Protein AF-A0A7C4SK66-F1 (afdb_monomer)

Solvent-accessible surface area (backbone atoms only — not comparable to full-atom values): 10582 Å² total; per-residue (Å²): 108,71,67,56,54,49,52,52,50,52,51,50,53,52,52,50,53,53,51,51,53,54,49,53,54,51,50,52,50,54,48,54,55,49,52,54,51,31,36,52,38,23,24,55,40,34,25,60,49,64,75,36,54,46,46,45,66,44,69,45,93,54,99,45,81,90,69,37,49,79,44,51,40,35,20,56,68,98,53,69,74,41,50,55,88,76,49,53,72,39,56,38,45,54,51,51,50,20,43,53,53,10,43,36,73,74,55,73,50,74,57,50,78,42,73,47,76,61,75,55,51,53,78,82,42,43,57,39,51,36,55,52,49,56,61,50,45,78,77,20,48,76,46,78,46,72,90,50,68,71,59,57,73,59,50,74,62,46,74,49,77,44,74,45,99,87,71,48,80,45,80,46,80,46,46,50,72,58,54,55,51,59,57,62,75,74,111

Foldseek 3Di:
DVVVVVVVVVVVVVVVVVVVVVVLVVVLVVVVVLQVQLQVQLQVLLCLLLVHWGKGKDWDDDPDPVPTDIWIWTGRPPGDIDTLVPDDQQSNLSSVVSSVLSSCVSPPDQEDEAAQSCVSHDPVSLQSVLVSCLVSCVRHHYHYHHPDPSNVVSDQKDWDWDADPVRDIDIDIDGPVVVVVVVVVVD

Secondary structure (DSSP, 8-state):
-HHHHHHHHHHHHHHHHHHHHHHHHHHHHHHHHHHHHHHHHHHHHHHHHHTS-EEEEEEPP-SSTTT--EEEEEE-TTS--EEGGGS-HHHHHHHHHHHHHHHHHHS--SEEEEESTTTT--HHHHHHHHHHHHHHTTTSEEEEE---HHHHTT-SEEEEEEE-TTS-EEEEEEEHHHHHHHHHTT-

Mean predicted aligned error: 6.94 Å

Structure (mmCIF, N/CA/C/O backbone):
data_AF-A0A7C4SK66-F1
#
_entry.id   AF-A0A7C4SK66-F1
#
loop_
_atom_site.group_PDB
_atom_site.id
_atom_site.type_symbol
_atom_site.label_atom_id
_atom_site.label_alt_id
_atom_site.label_comp_id
_atom_site.label_asym_id
_atom_site.label_entity_id
_atom_site.label_seq_id
_atom_site.pdbx_PDB_ins_code
_atom_site.Cartn_x
_atom_site.Cartn_y
_atom_site.Cartn_z
_atom_site.occupancy
_atom_site.B_iso_or_equiv
_atom_site.auth_seq_id
_atom_site.auth_comp_id
_atom_site.auth_asym_id
_atom_site.auth_atom_id
_atom_site.pdbx_PDB_model_num
ATOM 1 N N . PHE A 1 1 ? 41.723 -15.103 -37.884 1.00 67.31 1 PHE A N 1
ATOM 2 C CA . PHE A 1 1 ? 41.667 -15.418 -36.443 1.00 67.31 1 PHE A CA 1
ATOM 3 C C . PHE A 1 1 ? 41.320 -14.183 -35.611 1.00 67.31 1 PHE A C 1
ATOM 5 O O . PHE A 1 1 ? 40.263 -14.174 -35.006 1.00 67.31 1 PHE A O 1
ATOM 12 N N . LEU A 1 2 ? 42.114 -13.104 -35.632 1.00 78.94 2 LEU A N 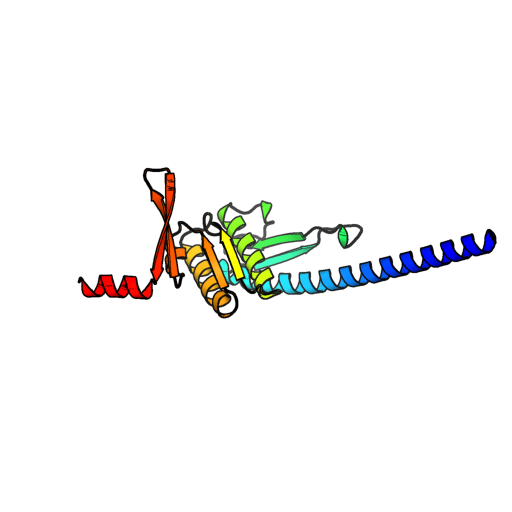1
ATOM 13 C CA . LEU A 1 2 ? 41.749 -11.849 -34.942 1.00 78.94 2 LEU A CA 1
ATOM 14 C C . LEU A 1 2 ? 40.487 -11.184 -35.524 1.00 78.94 2 LEU A C 1
ATOM 16 O O . LEU A 1 2 ? 39.608 -10.781 -34.777 1.00 78.94 2 LEU A O 1
ATOM 20 N N . THR A 1 3 ? 40.338 -11.158 -36.852 1.00 87.00 3 THR A N 1
ATOM 21 C CA . THR A 1 3 ? 39.141 -10.610 -37.521 1.00 87.00 3 THR A CA 1
ATOM 22 C C . THR A 1 3 ? 37.857 -11.364 -37.173 1.00 87.00 3 THR A C 1
ATOM 24 O O . THR A 1 3 ? 36.813 -10.745 -37.023 1.00 87.00 3 THR A O 1
ATOM 27 N N . SER A 1 4 ? 37.926 -12.692 -37.012 1.00 86.06 4 SER A N 1
ATOM 28 C CA . SER A 1 4 ? 36.760 -13.494 -36.622 1.00 86.06 4 SER A CA 1
ATOM 29 C C . SER A 1 4 ? 36.376 -13.251 -35.163 1.00 86.06 4 SER A C 1
ATOM 31 O O . SER A 1 4 ? 35.201 -13.104 -34.879 1.00 86.06 4 SER A O 1
ATOM 33 N N . GLN A 1 5 ? 37.352 -13.104 -34.257 1.00 86.19 5 GLN A N 1
ATOM 34 C CA . GLN A 1 5 ? 37.062 -12.757 -32.859 1.00 86.19 5 GLN A CA 1
ATOM 35 C C . GLN A 1 5 ? 36.455 -11.356 -32.703 1.00 86.19 5 GLN A C 1
ATOM 37 O O . GLN A 1 5 ? 35.592 -11.159 -31.855 1.00 86.19 5 GLN A O 1
ATOM 42 N N . ILE A 1 6 ? 36.880 -10.391 -33.525 1.00 92.38 6 ILE A N 1
ATOM 43 C CA . ILE A 1 6 ? 36.274 -9.052 -33.551 1.00 92.38 6 ILE A CA 1
ATOM 44 C C . ILE A 1 6 ? 34.829 -9.132 -34.056 1.00 92.38 6 ILE A C 1
ATOM 46 O O . ILE A 1 6 ? 33.942 -8.583 -33.412 1.00 92.38 6 ILE A O 1
ATOM 50 N N . ALA A 1 7 ? 34.577 -9.868 -35.143 1.00 92.62 7 ALA A N 1
ATOM 51 C CA . ALA A 1 7 ? 33.226 -10.052 -35.673 1.00 92.62 7 ALA A CA 1
ATOM 52 C C . ALA A 1 7 ? 32.290 -10.749 -34.665 1.00 92.62 7 ALA A C 1
ATOM 54 O O . ALA A 1 7 ? 31.143 -10.336 -34.504 1.00 92.62 7 ALA A O 1
ATOM 55 N N . ASP A 1 8 ? 32.786 -11.759 -33.944 1.00 93.25 8 ASP A N 1
ATOM 56 C CA . ASP A 1 8 ? 32.026 -12.442 -32.891 1.00 93.25 8 ASP A CA 1
ATOM 57 C C . ASP A 1 8 ? 31.688 -11.487 -31.732 1.00 93.25 8 ASP A C 1
ATOM 59 O O . ASP A 1 8 ? 30.566 -11.495 -31.221 1.00 93.25 8 ASP A O 1
ATOM 63 N N . LEU A 1 9 ? 32.632 -10.625 -31.337 1.00 93.81 9 LEU A N 1
ATOM 64 C CA . LEU A 1 9 ? 32.415 -9.619 -30.296 1.00 93.81 9 LEU A CA 1
ATOM 65 C C . LEU A 1 9 ? 31.398 -8.552 -30.729 1.00 93.81 9 LEU A C 1
ATOM 67 O O . LEU A 1 9 ? 30.522 -8.192 -29.944 1.00 93.81 9 LEU A O 1
ATOM 71 N N . GLU A 1 10 ? 31.477 -8.068 -31.970 1.00 94.88 10 GLU A N 1
ATOM 72 C CA . GLU A 1 10 ? 30.524 -7.104 -32.539 1.00 94.88 10 GLU A CA 1
ATOM 73 C C . GLU A 1 10 ? 29.108 -7.692 -32.638 1.00 94.88 10 GLU A C 1
ATOM 75 O O . GLU A 1 10 ? 28.124 -7.028 -32.290 1.00 94.88 10 GLU A O 1
ATOM 80 N N . ALA A 1 11 ? 28.993 -8.958 -33.048 1.00 94.50 11 ALA A N 1
ATOM 81 C CA . ALA A 1 11 ? 27.724 -9.677 -33.076 1.00 94.50 11 ALA A CA 1
ATOM 82 C C . ALA A 1 11 ? 27.141 -9.851 -31.663 1.00 94.50 11 ALA A C 1
ATOM 84 O O . ALA A 1 11 ? 25.954 -9.588 -31.447 1.00 94.50 11 ALA A O 1
ATOM 85 N N . ALA A 1 12 ? 27.971 -10.227 -30.684 1.00 95.00 12 ALA A N 1
ATOM 86 C CA . ALA A 1 12 ? 27.554 -10.358 -29.291 1.00 95.00 12 ALA A CA 1
ATOM 87 C C . ALA A 1 12 ? 27.105 -9.013 -28.694 1.00 95.00 12 ALA A C 1
ATOM 89 O O . ALA A 1 12 ? 26.048 -8.944 -28.066 1.00 95.00 12 ALA A O 1
ATOM 90 N N . ALA A 1 13 ? 27.852 -7.933 -28.939 1.00 96.06 13 ALA A N 1
ATOM 91 C CA . ALA A 1 13 ? 27.495 -6.587 -28.493 1.00 96.06 13 ALA A CA 1
ATOM 92 C C . ALA A 1 13 ? 26.153 -6.131 -29.086 1.00 96.06 13 ALA A C 1
ATOM 94 O O . ALA A 1 13 ? 25.294 -5.616 -28.369 1.00 96.06 13 ALA A O 1
ATOM 95 N N . THR A 1 14 ? 25.935 -6.393 -30.377 1.00 96.69 14 THR A N 1
ATOM 96 C CA . THR A 1 14 ? 24.670 -6.078 -31.055 1.00 96.69 14 THR A CA 1
ATOM 97 C C . THR A 1 14 ? 23.499 -6.853 -30.445 1.00 96.69 14 THR A C 1
ATOM 99 O O . THR A 1 14 ? 22.450 -6.275 -30.162 1.00 96.69 14 THR A O 1
ATOM 102 N N . SER A 1 15 ? 23.678 -8.152 -30.193 1.00 96.44 15 SER A N 1
ATOM 103 C CA . SER A 1 15 ? 22.649 -9.005 -29.586 1.00 96.44 15 SER A CA 1
ATOM 104 C C . SER A 1 15 ? 22.304 -8.577 -28.153 1.00 96.44 15 SER A C 1
ATOM 106 O O . SER A 1 15 ? 21.125 -8.513 -27.789 1.00 96.44 15 SER A O 1
ATOM 108 N N . LEU A 1 16 ? 23.309 -8.207 -27.353 1.00 97.00 16 LEU A N 1
ATOM 109 C CA . LEU A 1 16 ? 23.095 -7.656 -26.015 1.00 97.00 16 LEU A CA 1
ATOM 110 C C . LEU A 1 16 ? 22.307 -6.344 -26.072 1.00 97.00 16 LEU A C 1
ATOM 112 O O . LEU A 1 16 ? 21.338 -6.189 -25.332 1.00 97.00 16 LEU A O 1
ATOM 116 N N . GLN A 1 17 ? 22.648 -5.439 -26.993 1.00 96.75 17 GLN A N 1
ATOM 117 C CA . GLN A 1 17 ? 21.948 -4.160 -27.138 1.00 96.75 17 GLN A CA 1
ATOM 118 C C . GLN A 1 17 ? 20.472 -4.339 -27.529 1.00 96.75 17 GLN A C 1
ATOM 120 O O . GLN A 1 17 ? 19.592 -3.647 -27.008 1.00 96.75 17 GLN A O 1
ATOM 125 N N . GLN A 1 18 ? 20.184 -5.292 -28.419 1.00 96.69 18 GLN A N 1
ATOM 126 C CA . GLN A 1 18 ? 18.813 -5.659 -28.786 1.00 96.69 18 GLN A CA 1
ATOM 127 C C . GLN A 1 18 ? 18.044 -6.230 -27.591 1.00 96.69 18 GLN A C 1
ATOM 129 O O . GLN A 1 18 ? 16.889 -5.869 -27.374 1.00 96.69 18 GLN A O 1
ATOM 134 N N . THR A 1 19 ? 18.694 -7.079 -26.793 1.00 96.94 19 THR A N 1
ATOM 135 C CA . THR A 1 19 ? 18.093 -7.672 -25.591 1.00 96.94 19 THR A CA 1
ATOM 136 C C . THR A 1 19 ? 17.757 -6.605 -24.552 1.00 96.94 19 THR A C 1
ATOM 138 O O . THR A 1 19 ? 16.645 -6.599 -24.032 1.00 96.94 19 THR A O 1
ATOM 141 N N . ILE A 1 20 ? 18.675 -5.666 -24.299 1.00 95.94 20 ILE A N 1
ATOM 142 C CA . ILE A 1 20 ? 18.445 -4.526 -23.398 1.00 95.94 20 ILE A CA 1
ATOM 143 C C . ILE A 1 20 ? 17.236 -3.717 -23.874 1.00 95.94 20 ILE A C 1
ATOM 145 O O . ILE A 1 20 ? 16.304 -3.492 -23.111 1.00 95.94 20 ILE A O 1
ATOM 149 N N . THR A 1 21 ? 17.192 -3.383 -25.166 1.00 95.56 21 THR A N 1
ATOM 150 C CA . THR A 1 21 ? 16.093 -2.593 -25.740 1.00 95.56 21 THR A CA 1
ATOM 151 C C . THR A 1 21 ? 14.742 -3.305 -25.605 1.00 95.56 21 THR A C 1
ATOM 153 O O . THR A 1 21 ? 13.731 -2.674 -25.299 1.00 95.56 21 THR A O 1
ATOM 156 N N . ALA A 1 22 ? 14.708 -4.623 -25.815 1.00 96.19 22 ALA A N 1
ATOM 157 C CA . ALA A 1 22 ? 13.495 -5.416 -25.645 1.00 96.19 22 ALA A CA 1
ATOM 158 C C . ALA A 1 22 ? 13.030 -5.451 -24.179 1.00 96.19 22 ALA A C 1
ATOM 160 O O . ALA A 1 22 ? 11.836 -5.306 -23.910 1.00 96.19 22 ALA A O 1
ATOM 161 N N . LEU A 1 23 ? 13.962 -5.603 -23.232 1.00 95.88 23 LEU A N 1
ATOM 162 C CA . LEU A 1 23 ? 13.657 -5.568 -21.802 1.00 95.88 23 LEU A CA 1
ATOM 163 C C . LEU A 1 23 ? 13.122 -4.197 -21.379 1.00 95.88 23 LEU A C 1
ATOM 165 O O . LEU A 1 23 ? 12.103 -4.141 -20.695 1.00 95.88 23 LEU A O 1
ATOM 169 N N . ASP A 1 24 ? 13.729 -3.104 -21.841 1.00 94.62 24 ASP A N 1
ATOM 170 C CA . ASP A 1 24 ? 13.280 -1.745 -21.520 1.00 94.62 24 ASP A CA 1
ATOM 171 C C . ASP A 1 24 ? 11.840 -1.494 -21.976 1.00 94.62 24 ASP A C 1
ATOM 173 O O . ASP A 1 24 ? 11.024 -0.966 -21.216 1.00 94.62 24 ASP A O 1
ATOM 177 N N . GLN A 1 25 ? 11.486 -1.942 -23.183 1.00 95.06 25 GLN A N 1
ATOM 178 C CA . GLN A 1 25 ? 10.115 -1.853 -23.693 1.00 95.06 25 GLN A CA 1
ATOM 179 C C . GLN A 1 25 ? 9.131 -2.660 -22.837 1.00 95.06 25 GLN A C 1
ATOM 181 O O . GLN A 1 25 ? 8.040 -2.177 -22.518 1.00 95.06 25 GLN A O 1
ATOM 186 N N . GLN A 1 26 ? 9.515 -3.871 -22.423 1.00 96.31 26 GLN A N 1
ATOM 187 C CA . GLN A 1 26 ? 8.685 -4.702 -21.551 1.00 96.31 26 GLN A CA 1
ATOM 188 C C . GLN A 1 26 ? 8.498 -4.078 -20.165 1.00 96.31 26 GLN A C 1
ATOM 190 O O . GLN A 1 26 ? 7.376 -4.068 -19.650 1.00 96.31 26 GLN A O 1
ATOM 195 N N . MET A 1 27 ? 9.557 -3.523 -19.568 1.00 96.25 27 MET A N 1
ATOM 196 C CA . MET A 1 27 ? 9.458 -2.843 -18.277 1.00 96.25 27 MET A CA 1
ATOM 197 C C . MET A 1 27 ? 8.562 -1.608 -18.369 1.00 96.25 27 MET A C 1
ATOM 199 O O . MET A 1 27 ? 7.687 -1.434 -17.519 1.00 96.25 27 MET A O 1
ATOM 203 N N . GLN A 1 28 ? 8.716 -0.796 -19.421 1.00 95.50 28 GLN A N 1
ATOM 204 C CA . GLN A 1 28 ? 7.886 0.387 -19.640 1.00 95.50 28 GLN A CA 1
ATOM 205 C C . GLN A 1 28 ? 6.404 0.015 -19.744 1.00 95.50 28 GLN A C 1
ATOM 207 O O . GLN A 1 28 ? 5.549 0.642 -19.109 1.00 95.50 28 GLN A O 1
ATOM 212 N N . GLN A 1 29 ? 6.085 -1.020 -20.524 1.00 95.94 29 GLN A N 1
ATOM 213 C CA . GLN A 1 29 ? 4.714 -1.491 -20.676 1.00 95.94 29 GLN A CA 1
ATOM 214 C C . GLN A 1 29 ? 4.145 -1.979 -19.335 1.00 95.94 29 GLN A C 1
ATOM 216 O O . GLN A 1 29 ? 3.083 -1.513 -18.911 1.00 95.94 29 GLN A O 1
ATOM 221 N N . ALA A 1 30 ? 4.873 -2.852 -18.634 1.00 95.38 30 ALA A N 1
ATOM 222 C CA . ALA A 1 30 ? 4.446 -3.404 -17.350 1.00 95.38 30 ALA A CA 1
ATOM 223 C C . ALA A 1 30 ? 4.257 -2.315 -16.278 1.00 95.38 30 ALA A C 1
ATOM 225 O O . ALA A 1 30 ? 3.299 -2.363 -15.493 1.00 95.38 30 ALA A O 1
ATOM 226 N N . PHE A 1 31 ? 5.138 -1.310 -16.259 1.00 95.50 31 PHE A N 1
ATOM 227 C CA . PHE A 1 31 ? 5.020 -0.145 -15.388 1.00 95.50 31 PHE A CA 1
ATOM 228 C C . PHE A 1 31 ? 3.740 0.635 -15.689 1.00 95.50 31 PHE A C 1
ATOM 230 O O . PHE A 1 31 ? 2.938 0.852 -14.783 1.00 95.50 31 PHE A O 1
ATOM 237 N N . MET A 1 32 ? 3.496 1.005 -16.950 1.00 95.62 32 MET A N 1
ATOM 238 C CA . MET A 1 32 ? 2.329 1.811 -17.326 1.00 95.62 32 MET A CA 1
ATOM 239 C C . MET A 1 32 ? 1.002 1.088 -17.082 1.00 95.62 32 MET A C 1
ATOM 241 O O . MET A 1 32 ? 0.024 1.712 -16.655 1.00 95.62 32 MET A O 1
ATOM 245 N N . GLU A 1 33 ? 0.950 -0.220 -17.325 1.00 96.06 33 GLU A N 1
ATOM 246 C CA . GLU A 1 33 ? -0.215 -1.053 -17.016 1.00 96.06 33 GLU A CA 1
ATOM 247 C C . GLU A 1 33 ? -0.502 -1.071 -15.510 1.00 96.06 33 GLU A C 1
ATOM 249 O O . GLU A 1 33 ? -1.626 -0.776 -15.084 1.00 96.06 33 GLU A O 1
ATOM 254 N N . THR A 1 34 ? 0.531 -1.322 -14.700 1.00 95.69 34 THR A N 1
ATOM 255 C CA . THR A 1 34 ? 0.420 -1.347 -13.235 1.00 95.69 34 THR A CA 1
ATOM 256 C C . THR A 1 34 ? 0.052 0.033 -12.689 1.00 95.69 34 THR A C 1
ATOM 258 O O . THR A 1 34 ? -0.880 0.148 -11.897 1.00 95.69 34 THR A O 1
ATOM 261 N N . PHE A 1 35 ? 0.707 1.098 -13.155 1.00 96.31 35 PHE A N 1
ATOM 262 C CA . PHE A 1 35 ? 0.452 2.478 -12.743 1.00 96.31 35 PHE A CA 1
ATOM 263 C C . PHE A 1 35 ? -1.007 2.882 -12.982 1.00 96.31 35 PHE A C 1
ATOM 265 O O . PHE A 1 35 ? -1.660 3.441 -12.100 1.00 96.31 35 PHE A O 1
ATOM 272 N N . ARG A 1 36 ? -1.567 2.545 -14.151 1.00 96.69 36 ARG A N 1
ATOM 273 C CA . ARG A 1 36 ? -2.978 2.822 -14.468 1.00 96.69 36 ARG A CA 1
ATOM 274 C C . ARG A 1 36 ? -3.935 2.012 -13.596 1.00 96.69 36 ARG A C 1
ATOM 276 O O . ARG A 1 36 ? -4.968 2.544 -13.190 1.00 96.69 36 ARG A O 1
ATOM 283 N N . ALA A 1 37 ? -3.624 0.743 -13.328 1.00 97.81 37 ALA A N 1
ATOM 284 C CA . ALA A 1 37 ? -4.434 -0.100 -12.452 1.00 97.81 37 ALA A CA 1
ATOM 285 C C . ALA A 1 37 ? -4.442 0.432 -11.011 1.00 97.81 37 ALA A C 1
ATOM 287 O O . ALA A 1 37 ? -5.515 0.638 -10.441 1.00 97.81 37 ALA A O 1
ATOM 288 N N . VAL A 1 38 ? -3.262 0.748 -10.469 1.00 98.00 38 VAL A N 1
ATOM 289 C CA . VAL A 1 38 ? -3.100 1.331 -9.131 1.00 98.00 38 VAL A CA 1
ATOM 290 C C . VAL A 1 38 ? -3.768 2.697 -9.055 1.00 98.00 38 VAL A C 1
ATOM 292 O O . VAL A 1 38 ? -4.472 2.959 -8.092 1.00 98.00 38 VAL A O 1
ATOM 295 N N . GLY A 1 39 ? -3.648 3.543 -10.081 1.00 97.75 39 GLY A N 1
ATOM 296 C CA . GLY A 1 39 ? -4.303 4.853 -10.113 1.00 97.75 39 GLY A CA 1
ATOM 297 C C . GLY A 1 39 ? -5.831 4.779 -10.000 1.00 97.75 39 GLY A C 1
ATOM 298 O O . GLY A 1 39 ? -6.429 5.591 -9.291 1.00 97.75 39 GLY A O 1
ATOM 299 N N . ARG A 1 40 ? -6.472 3.789 -10.643 1.00 97.69 40 ARG A N 1
ATOM 300 C CA . ARG A 1 40 ? -7.921 3.547 -10.500 1.00 97.69 40 ARG A CA 1
ATOM 301 C C . ARG A 1 40 ? -8.271 3.064 -9.092 1.00 97.69 40 ARG A C 1
ATOM 303 O O . ARG A 1 40 ? -9.097 3.689 -8.430 1.00 97.69 40 ARG A O 1
ATOM 310 N N . ALA A 1 41 ? -7.585 2.023 -8.618 1.00 97.12 41 ALA A N 1
ATOM 311 C CA . ALA A 1 41 ? -7.812 1.460 -7.288 1.00 97.12 41 ALA A CA 1
ATOM 312 C C . ALA A 1 41 ? -7.544 2.481 -6.168 1.00 97.12 41 ALA A C 1
ATOM 314 O O . ALA A 1 41 ? -8.249 2.497 -5.160 1.00 97.12 41 ALA A O 1
ATOM 315 N N . PHE A 1 42 ? -6.558 3.362 -6.351 1.00 98.00 42 PHE A N 1
ATOM 316 C CA . PHE A 1 42 ? -6.200 4.422 -5.414 1.00 98.00 42 PHE A CA 1
ATOM 317 C C . PHE A 1 42 ? -7.305 5.456 -5.290 1.00 98.00 42 PHE A C 1
ATOM 319 O O . PHE A 1 42 ? -7.695 5.788 -4.176 1.00 98.00 42 PHE A O 1
ATOM 326 N N . LYS A 1 43 ? -7.868 5.913 -6.412 1.00 97.31 43 LYS A N 1
ATOM 327 C CA . LYS A 1 43 ? -9.000 6.843 -6.393 1.00 97.31 43 LYS A CA 1
ATOM 328 C C . LYS A 1 43 ? -10.191 6.270 -5.620 1.00 97.31 43 LYS A C 1
ATOM 330 O O . LYS A 1 43 ? -10.761 6.966 -4.785 1.00 97.31 43 LYS A O 1
ATOM 335 N N . GLU A 1 44 ? -10.557 5.020 -5.892 1.00 96.00 44 GLU A N 1
ATOM 336 C CA . GLU A 1 44 ? -11.679 4.339 -5.231 1.00 96.00 44 GLU A CA 1
ATOM 337 C C . GLU A 1 44 ? -11.424 4.157 -3.730 1.00 96.00 44 GLU A C 1
ATOM 339 O O . GLU A 1 44 ? -12.243 4.547 -2.901 1.00 96.00 44 GLU A O 1
ATOM 344 N N . THR A 1 45 ? -10.246 3.639 -3.382 1.00 95.50 45 THR A N 1
ATOM 345 C CA . THR A 1 45 ? -9.846 3.371 -1.993 1.00 95.50 45 THR A CA 1
ATOM 346 C C . THR A 1 45 ? -9.712 4.659 -1.180 1.00 95.50 45 THR A C 1
ATOM 348 O O . THR A 1 45 ? -10.089 4.692 -0.013 1.00 95.50 45 THR A O 1
ATOM 351 N N . PHE A 1 46 ? -9.231 5.742 -1.796 1.00 95.94 46 PHE A N 1
ATOM 352 C CA . PHE A 1 46 ? -9.175 7.056 -1.166 1.00 95.94 46 PHE A CA 1
ATOM 353 C C . PHE A 1 46 ? -10.574 7.581 -0.836 1.00 95.94 46 PHE A C 1
ATOM 355 O O . PHE A 1 46 ? -10.813 8.004 0.290 1.00 95.94 46 PHE A O 1
ATOM 362 N N . ILE A 1 47 ? -11.504 7.545 -1.799 1.00 94.38 47 ILE A N 1
ATOM 363 C CA . ILE A 1 47 ? -12.879 8.025 -1.584 1.00 94.38 47 ILE A CA 1
ATOM 364 C C . ILE A 1 47 ? -13.543 7.250 -0.449 1.00 94.38 47 ILE A C 1
ATOM 366 O O . ILE A 1 47 ? -14.224 7.846 0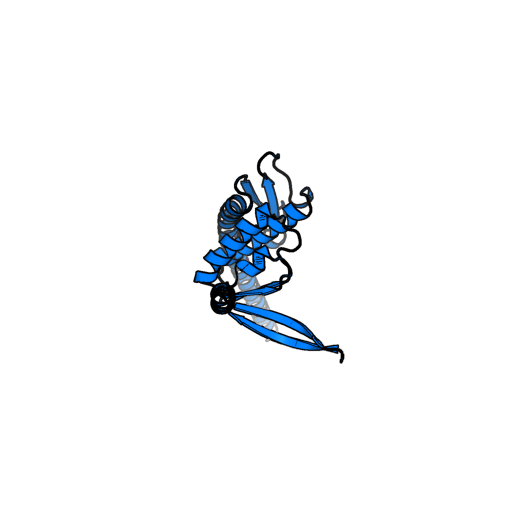.382 1.00 94.38 47 ILE A O 1
ATOM 370 N N . GLU A 1 48 ? -13.313 5.943 -0.396 1.00 92.31 48 GLU A N 1
ATOM 371 C CA . GLU A 1 48 ? -13.839 5.086 0.654 1.00 92.31 48 GLU A CA 1
ATOM 372 C C . GLU A 1 48 ? -13.277 5.438 2.042 1.00 92.31 48 GLU A C 1
ATOM 374 O O . GLU A 1 48 ? -14.046 5.643 2.978 1.00 92.31 48 GLU A O 1
ATOM 379 N N . LEU A 1 49 ? -11.955 5.592 2.174 1.00 92.00 49 LEU A N 1
ATOM 380 C CA . LEU A 1 49 ? -11.317 5.917 3.457 1.00 92.00 49 LEU A CA 1
ATOM 381 C C . LEU A 1 49 ? -11.617 7.337 3.946 1.00 92.00 49 LEU A C 1
ATOM 383 O O . LEU A 1 49 ? -11.765 7.549 5.145 1.00 92.00 49 LEU A O 1
ATOM 387 N N . PHE A 1 50 ? -11.725 8.312 3.044 1.00 91.75 50 PHE A N 1
ATOM 388 C CA . PHE A 1 50 ? -12.016 9.703 3.404 1.00 91.75 50 PHE A CA 1
ATOM 389 C C . PHE A 1 50 ? -13.521 10.018 3.443 1.00 91.75 50 PHE A C 1
ATOM 391 O O . PHE A 1 50 ? -13.902 11.127 3.818 1.00 91.75 50 PHE A O 1
ATOM 398 N N . GLY A 1 51 ? -14.390 9.079 3.046 1.00 89.94 51 GLY A N 1
ATOM 399 C CA . GLY A 1 51 ? -15.836 9.305 2.935 1.00 89.94 51 GLY A CA 1
ATOM 400 C C . GLY A 1 51 ? -16.215 10.333 1.859 1.00 89.94 51 GLY A C 1
ATOM 401 O O . GLY A 1 51 ? -17.225 11.023 1.982 1.00 89.94 51 GLY A O 1
ATOM 402 N N . GLY A 1 52 ? -15.384 10.488 0.825 1.00 91.19 52 GLY A N 1
ATOM 403 C CA . GLY A 1 52 ? -15.571 11.460 -0.248 1.00 91.19 52 GLY A CA 1
ATOM 404 C C . GLY A 1 52 ? -14.256 11.986 -0.820 1.00 91.19 52 GLY A C 1
ATOM 405 O O . GLY A 1 52 ? -13.183 11.423 -0.626 1.00 91.19 52 GLY A O 1
ATOM 406 N N . GLY A 1 53 ? -14.332 13.112 -1.529 1.00 93.62 53 GLY A N 1
ATOM 407 C CA . GLY A 1 53 ? -13.149 13.751 -2.099 1.00 93.62 53 GLY A CA 1
ATOM 408 C C . GLY A 1 53 ? -12.753 13.184 -3.462 1.00 93.62 53 GLY A C 1
ATOM 409 O O . GLY A 1 53 ? -13.610 12.801 -4.258 1.00 93.62 53 GLY A O 1
ATOM 410 N N . ASN A 1 54 ? -11.467 13.254 -3.799 1.00 95.81 54 ASN A N 1
ATOM 411 C CA . ASN A 1 54 ? -10.903 12.687 -5.026 1.00 95.81 54 ASN A CA 1
ATOM 412 C C . ASN A 1 54 ? -9.385 12.513 -4.879 1.00 95.81 54 ASN A C 1
ATOM 414 O O . ASN A 1 54 ? -8.751 13.308 -4.191 1.00 95.81 54 ASN A O 1
ATOM 418 N N . ALA A 1 55 ? -8.795 11.548 -5.576 1.00 96.56 55 ALA A N 1
ATOM 419 C CA . ALA A 1 55 ? -7.352 11.364 -5.635 1.00 96.56 55 ALA A CA 1
ATOM 420 C C . ALA A 1 55 ? -6.916 10.903 -7.029 1.00 96.56 55 ALA A C 1
ATOM 422 O O . ALA A 1 55 ? -7.658 10.211 -7.730 1.00 96.56 55 ALA A O 1
ATOM 423 N N . ARG A 1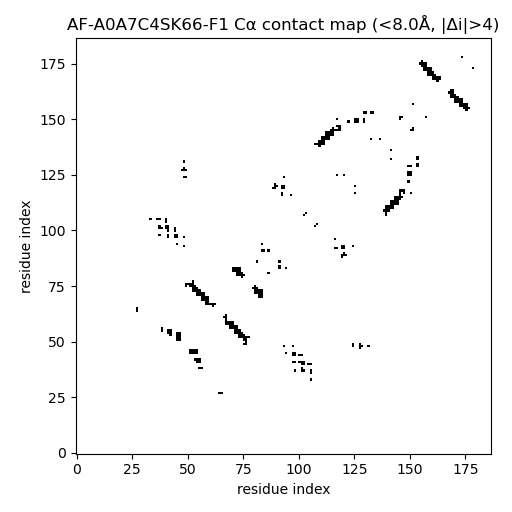 56 ? -5.713 11.305 -7.445 1.00 96.31 56 ARG A N 1
ATOM 424 C CA . ARG A 1 56 ? -5.087 10.856 -8.692 1.00 96.31 56 ARG A CA 1
ATOM 425 C C . ARG A 1 56 ? -3.576 10.742 -8.536 1.00 96.31 56 ARG A C 1
ATOM 427 O O . ARG A 1 56 ? -2.960 11.526 -7.816 1.00 96.31 56 ARG A O 1
ATOM 434 N N . LEU A 1 57 ?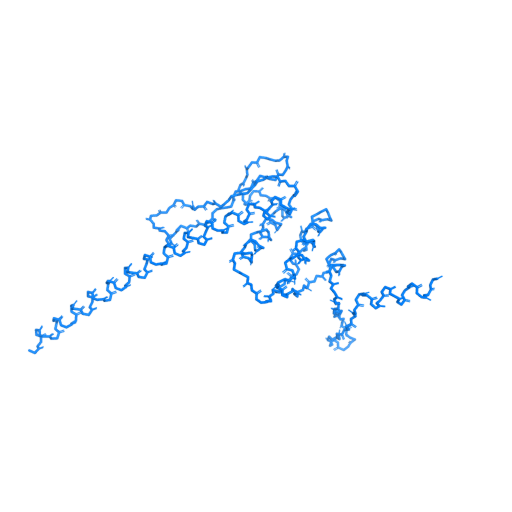 -3.006 9.809 -9.288 1.00 96.94 57 LEU A N 1
ATOM 435 C CA . LEU A 1 57 ? -1.570 9.715 -9.515 1.00 96.94 57 LEU A CA 1
ATOM 436 C C . LEU A 1 57 ? -1.211 10.461 -10.803 1.00 96.94 57 LEU A C 1
ATOM 438 O O . LEU A 1 57 ? -2.001 10.488 -11.752 1.00 96.94 57 LEU A O 1
ATOM 442 N N . ALA A 1 58 ? -0.034 11.069 -10.831 1.00 95.19 58 ALA A N 1
ATOM 443 C CA . ALA A 1 58 ? 0.564 11.660 -12.020 1.00 95.19 58 ALA A CA 1
ATOM 444 C C . ALA A 1 58 ? 2.027 11.228 -12.112 1.00 95.19 58 ALA A C 1
ATOM 446 O O . ALA A 1 58 ? 2.657 11.007 -11.082 1.00 95.19 58 ALA A O 1
ATOM 447 N N . LEU A 1 59 ? 2.553 11.111 -13.325 1.00 95.38 59 LEU A N 1
ATOM 448 C CA . LEU A 1 59 ? 3.994 11.003 -13.522 1.00 95.38 59 LEU A CA 1
ATOM 449 C C . LEU A 1 59 ? 4.578 12.414 -13.573 1.00 95.38 59 LEU A C 1
ATOM 451 O O . LEU A 1 59 ? 3.935 13.311 -14.124 1.00 95.38 59 LEU A O 1
ATOM 455 N N . THR A 1 60 ? 5.760 12.609 -12.995 1.00 94.50 60 THR A N 1
ATOM 456 C CA . THR A 1 60 ? 6.505 13.860 -13.176 1.00 94.50 60 THR A CA 1
ATOM 457 C C . THR A 1 60 ? 6.957 13.988 -14.627 1.00 94.50 60 THR A C 1
ATOM 459 O O . THR A 1 60 ? 7.114 12.992 -15.335 1.00 94.50 60 THR A O 1
ATOM 462 N N . GLU A 1 61 ? 7.215 15.215 -15.065 1.00 90.56 61 GLU A N 1
ATOM 463 C CA . GLU A 1 61 ? 7.908 15.439 -16.331 1.00 90.56 61 GLU A CA 1
ATOM 464 C C . GLU A 1 61 ? 9.354 14.931 -16.209 1.00 90.56 61 GLU A C 1
ATOM 466 O O . GLU A 1 61 ? 10.056 15.267 -15.255 1.00 90.56 61 GLU A O 1
ATOM 471 N N . ALA A 1 62 ? 9.771 14.073 -17.141 1.00 90.19 62 ALA A N 1
ATOM 472 C CA . ALA A 1 62 ? 11.109 13.491 -17.211 1.00 90.19 62 ALA A CA 1
ATOM 473 C C . ALA A 1 62 ? 11.465 13.174 -18.673 1.00 90.19 62 ALA A C 1
ATOM 475 O O . ALA A 1 62 ? 10.573 13.012 -19.509 1.00 90.19 62 ALA A O 1
ATOM 476 N N . GLU A 1 63 ? 12.761 13.082 -18.978 1.00 85.88 63 GLU A N 1
ATOM 477 C CA . GLU A 1 63 ? 13.250 12.766 -20.330 1.00 85.88 63 GLU A CA 1
ATOM 478 C C . GLU A 1 63 ? 12.975 11.308 -20.726 1.00 85.88 63 GLU A C 1
ATOM 480 O O . GLU A 1 63 ? 12.776 11.006 -21.903 1.00 85.88 63 GLU A O 1
ATOM 485 N N . SER A 1 64 ? 12.915 10.409 -19.741 1.00 86.56 64 SER A N 1
ATOM 486 C CA . SER A 1 64 ? 12.627 8.990 -19.928 1.00 86.56 64 SER A CA 1
ATOM 487 C C . SER A 1 64 ? 11.645 8.461 -18.877 1.00 86.56 64 SER A C 1
ATOM 489 O O . SER A 1 64 ? 11.433 9.053 -17.817 1.00 86.56 64 SER A O 1
ATOM 491 N N . TRP A 1 65 ? 10.997 7.336 -19.187 1.00 86.38 65 TRP A N 1
ATOM 492 C CA . TRP A 1 65 ? 9.933 6.766 -18.352 1.00 86.38 65 TRP A CA 1
ATOM 493 C C . TRP A 1 65 ? 10.450 6.219 -17.013 1.00 86.38 65 TRP A C 1
ATOM 495 O O . TRP A 1 65 ? 9.719 6.233 -16.028 1.00 86.38 65 TRP A O 1
ATOM 505 N N . ASP A 1 66 ? 11.695 5.750 -16.983 1.00 87.56 66 ASP A N 1
ATOM 506 C CA . ASP A 1 66 ? 12.393 5.186 -15.825 1.00 87.56 66 ASP A CA 1
ATOM 507 C C . ASP A 1 66 ? 12.926 6.266 -14.870 1.00 87.56 66 ASP A C 1
ATOM 509 O O . ASP A 1 66 ? 13.191 5.988 -13.702 1.00 87.56 66 ASP A O 1
ATOM 513 N N . GLN A 1 67 ? 13.022 7.512 -15.343 1.00 91.69 67 GLN A N 1
ATOM 514 C CA . GLN A 1 67 ? 13.366 8.680 -14.530 1.00 91.69 67 GLN A CA 1
ATOM 515 C C . GLN A 1 67 ? 12.133 9.406 -13.978 1.00 91.69 67 GLN A C 1
ATOM 517 O O . GLN A 1 67 ? 12.261 10.271 -13.109 1.00 91.69 67 GLN A O 1
ATOM 522 N N . ALA A 1 68 ? 10.935 9.081 -14.470 1.00 93.69 68 ALA A N 1
ATOM 523 C CA . ALA A 1 68 ? 9.709 9.720 -14.022 1.00 93.69 68 ALA A CA 1
ATOM 524 C C . ALA A 1 68 ? 9.368 9.312 -12.578 1.00 93.69 68 ALA A C 1
ATOM 526 O O . ALA A 1 68 ? 9.182 8.138 -12.258 1.00 93.69 68 ALA A O 1
ATOM 527 N N . GLY A 1 69 ? 9.230 10.304 -11.701 1.00 93.94 69 GLY A N 1
ATOM 528 C CA . GLY A 1 69 ? 8.668 10.133 -10.369 1.00 93.94 69 GLY A CA 1
ATOM 529 C C . GLY A 1 69 ? 7.143 10.009 -10.396 1.00 93.94 69 GLY A C 1
ATOM 530 O O . GLY A 1 69 ? 6.488 10.230 -11.417 1.00 93.94 69 GLY A O 1
ATOM 531 N N . VAL A 1 70 ? 6.560 9.693 -9.238 1.00 94.81 70 VAL A N 1
ATOM 532 C CA . VAL A 1 70 ? 5.104 9.638 -9.045 1.00 94.81 70 VAL A CA 1
ATOM 533 C C . VAL A 1 70 ? 4.664 10.758 -8.113 1.00 94.81 70 VAL A C 1
ATOM 535 O O . VAL A 1 70 ? 5.048 10.800 -6.946 1.00 94.81 70 VAL A O 1
ATOM 538 N N . GLU A 1 71 ? 3.798 11.632 -8.613 1.00 95.12 71 GLU A N 1
ATOM 539 C CA . GLU A 1 71 ? 3.122 12.646 -7.815 1.00 95.12 71 GLU A CA 1
ATOM 540 C C . GLU A 1 71 ? 1.724 12.198 -7.404 1.00 95.12 71 GLU A C 1
ATOM 542 O O . GLU A 1 71 ? 0.974 11.575 -8.164 1.00 95.12 71 GLU A O 1
ATOM 547 N N . ILE A 1 72 ? 1.348 12.588 -6.190 1.00 97.06 72 ILE A N 1
ATOM 548 C CA . ILE A 1 72 ? 0.059 12.266 -5.592 1.00 97.06 72 ILE A CA 1
ATOM 549 C C . ILE A 1 72 ? -0.702 13.571 -5.385 1.00 97.06 72 ILE A C 1
ATOM 551 O O . ILE A 1 72 ? -0.298 14.433 -4.599 1.00 97.06 72 ILE A O 1
ATOM 555 N N . PHE A 1 73 ? -1.830 13.696 -6.081 1.00 96.31 73 PHE A N 1
ATOM 556 C CA . PHE A 1 73 ? -2.747 14.819 -5.936 1.00 96.31 73 PHE A CA 1
ATOM 557 C C . PHE A 1 73 ? -4.042 14.342 -5.307 1.00 96.31 73 PHE A C 1
ATOM 559 O O . PHE A 1 73 ? -4.692 13.429 -5.824 1.00 96.31 73 PHE A O 1
ATOM 566 N N . VAL A 1 74 ? -4.457 15.005 -4.234 1.00 96.25 74 VAL A N 1
ATOM 567 C CA . VAL A 1 74 ? -5.687 14.663 -3.524 1.00 96.25 74 VAL A CA 1
ATOM 568 C C . VAL A 1 74 ? -6.549 15.886 -3.283 1.00 96.25 74 VAL A C 1
ATOM 570 O O . VAL A 1 74 ? -6.073 17.015 -3.206 1.00 96.25 74 VAL A O 1
ATOM 573 N N . ARG A 1 75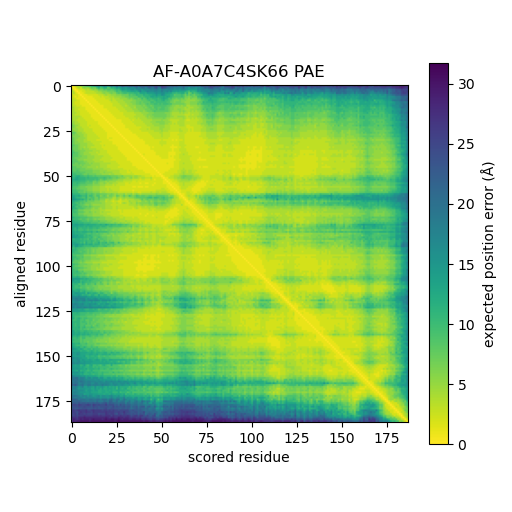 ? -7.844 15.650 -3.144 1.00 95.44 75 ARG A N 1
ATOM 574 C CA . ARG A 1 75 ? -8.853 16.620 -2.749 1.00 95.44 75 ARG A CA 1
ATOM 575 C C . ARG A 1 75 ? -9.665 15.993 -1.628 1.00 95.44 75 ARG A C 1
ATOM 577 O O . ARG A 1 75 ? -10.608 15.253 -1.897 1.00 95.44 75 ARG A O 1
ATOM 584 N N . VAL A 1 76 ? -9.289 16.289 -0.392 1.00 92.19 76 VAL A N 1
ATOM 585 C CA . VAL A 1 76 ? -10.042 15.901 0.810 1.00 92.19 76 VAL A CA 1
ATOM 586 C C . VAL A 1 76 ? -11.425 16.585 0.787 1.00 92.19 76 VAL A C 1
ATOM 588 O O . VAL A 1 76 ? -11.530 17.699 0.257 1.00 92.19 76 VAL A O 1
ATOM 591 N N . PRO A 1 77 ? -12.501 15.960 1.309 1.00 90.56 77 PRO A N 1
ATOM 592 C CA . PRO A 1 77 ? -13.812 16.601 1.424 1.00 90.56 77 PRO A CA 1
ATOM 593 C C . PRO A 1 77 ? -13.731 18.006 2.038 1.00 90.56 77 PRO A C 1
ATOM 595 O O . PRO A 1 77 ? -13.082 18.218 3.057 1.00 90.56 77 PRO A O 1
ATOM 598 N N . GLY A 1 78 ? -14.359 18.989 1.389 1.00 89.38 78 GLY A N 1
ATOM 599 C CA . GLY A 1 78 ? -14.349 20.385 1.845 1.00 89.38 78 GLY A CA 1
ATOM 600 C C . GLY A 1 78 ? -13.057 21.170 1.570 1.00 89.38 78 GLY A C 1
ATOM 601 O O . GLY A 1 78 ? -13.020 22.368 1.842 1.00 89.38 78 GLY A O 1
ATOM 602 N N . LYS A 1 79 ? -12.015 20.554 0.990 1.00 90.94 79 LYS A N 1
ATOM 603 C CA . LYS A 1 79 ? -10.746 21.216 0.641 1.00 90.94 79 LYS A CA 1
ATOM 604 C C . LYS A 1 79 ? -10.514 21.276 -0.872 1.00 90.94 79 LYS A C 1
ATOM 606 O O . LYS A 1 79 ? -11.157 20.590 -1.667 1.00 90.94 79 LYS A O 1
ATOM 611 N N . ARG A 1 80 ? -9.578 22.137 -1.285 1.00 91.56 80 ARG A N 1
ATOM 612 C CA . ARG A 1 80 ? -9.092 22.212 -2.675 1.00 91.56 80 ARG A CA 1
ATOM 613 C C . ARG A 1 80 ? -8.137 21.055 -2.972 1.00 91.56 80 ARG A C 1
ATOM 615 O O . ARG A 1 80 ? -7.627 20.421 -2.054 1.00 91.56 80 ARG A O 1
ATOM 622 N N . THR A 1 81 ? -7.891 20.799 -4.255 1.00 93.12 81 THR A N 1
ATOM 623 C CA . THR A 1 81 ? -6.870 19.833 -4.679 1.00 93.12 81 THR A CA 1
ATOM 624 C C . THR A 1 81 ? -5.487 20.318 -4.257 1.00 93.12 81 THR A C 1
ATOM 626 O O . THR A 1 81 ? -5.141 21.473 -4.501 1.00 93.12 81 THR A O 1
ATOM 629 N N . GLN A 1 82 ? -4.707 19.443 -3.634 1.00 92.62 82 GLN A N 1
ATOM 630 C CA . GLN A 1 82 ? -3.377 19.724 -3.106 1.00 92.62 82 GLN A CA 1
ATOM 631 C C . GLN A 1 82 ? -2.441 18.541 -3.383 1.00 92.62 82 GLN A C 1
ATOM 633 O O . GLN A 1 82 ? -2.887 17.404 -3.556 1.00 92.62 82 GLN A O 1
ATOM 638 N N . ASN A 1 83 ? -1.138 18.818 -3.445 1.00 93.88 83 ASN A N 1
ATOM 639 C CA . ASN A 1 83 ? -0.107 17.781 -3.467 1.00 93.88 83 ASN A CA 1
ATOM 640 C C . ASN A 1 83 ? -0.004 17.135 -2.071 1.00 93.88 83 ASN A C 1
ATOM 642 O O . ASN A 1 83 ? -0.191 17.828 -1.068 1.00 93.88 83 ASN A O 1
ATOM 646 N N . LEU A 1 84 ? 0.319 15.837 -2.003 1.00 92.44 84 LEU A N 1
ATOM 647 C CA . LEU A 1 84 ? 0.525 15.092 -0.753 1.00 92.44 84 LEU A CA 1
ATOM 648 C C . LEU A 1 84 ? 1.379 15.856 0.272 1.00 92.44 84 LEU A C 1
ATOM 650 O O . LEU A 1 84 ? 1.048 15.871 1.456 1.00 92.44 84 LEU A O 1
ATOM 654 N N . MET A 1 85 ? 2.434 16.546 -0.170 1.00 89.75 85 MET A N 1
ATOM 655 C CA . MET A 1 85 ? 3.341 17.290 0.712 1.00 89.75 85 MET A CA 1
ATOM 656 C C . MET A 1 85 ? 2.663 18.436 1.480 1.00 89.75 85 MET A C 1
ATOM 658 O O . MET A 1 85 ? 3.147 18.812 2.549 1.00 89.75 85 MET A O 1
ATOM 662 N N . MET A 1 86 ? 1.524 18.938 0.998 1.00 91.38 86 MET A N 1
ATOM 663 C CA . MET A 1 86 ? 0.777 20.059 1.585 1.00 91.38 86 MET A CA 1
ATOM 664 C C . MET A 1 86 ? -0.305 19.633 2.592 1.00 91.38 86 MET A C 1
ATOM 666 O O . MET A 1 86 ? -0.911 20.490 3.231 1.00 91.38 86 MET A O 1
ATOM 670 N N . LEU A 1 87 ? -0.561 18.330 2.737 1.00 89.88 87 LEU A N 1
ATOM 671 C CA . LEU A 1 87 ? -1.580 17.794 3.645 1.00 89.88 87 LEU A CA 1
ATOM 672 C C . LEU A 1 87 ? -1.148 17.822 5.123 1.00 89.88 87 LEU A C 1
ATOM 674 O O . LEU A 1 87 ? 0.048 17.885 5.438 1.00 89.88 87 LEU A O 1
ATOM 678 N N . SER A 1 88 ? -2.122 17.721 6.038 1.00 88.69 88 SER A N 1
ATOM 679 C CA . SER A 1 88 ? -1.848 17.510 7.468 1.00 88.69 88 SER A CA 1
ATOM 680 C C . SER A 1 88 ? -1.212 16.133 7.724 1.00 88.69 88 SER A C 1
ATOM 682 O O . SER A 1 88 ? -1.266 15.251 6.871 1.00 88.69 88 SER A O 1
ATOM 684 N N . GLY A 1 89 ? -0.615 15.916 8.902 1.00 87.25 89 GLY A N 1
ATOM 685 C CA . GLY A 1 89 ? 0.021 14.633 9.243 1.00 87.25 89 GLY A CA 1
ATOM 686 C C . GLY A 1 89 ? -0.923 13.429 9.126 1.00 87.25 89 GLY A C 1
ATOM 687 O O . GLY A 1 89 ? -0.591 12.458 8.450 1.00 87.25 89 GLY A O 1
ATOM 688 N N . GLY A 1 90 ? -2.127 13.524 9.700 1.00 85.19 90 GLY A N 1
ATOM 689 C CA . GLY A 1 90 ? -3.133 12.458 9.610 1.00 85.19 90 GLY A CA 1
ATOM 690 C C . GLY A 1 90 ? -3.676 12.261 8.192 1.00 85.19 90 GLY A C 1
ATOM 691 O O . GLY A 1 90 ? -3.845 11.132 7.741 1.00 85.19 90 GLY A O 1
ATOM 692 N N . GLU A 1 91 ? -3.861 13.347 7.430 1.00 89.56 91 GLU A N 1
ATOM 693 C CA . GLU A 1 91 ? -4.275 13.264 6.021 1.00 89.56 91 GLU A CA 1
ATOM 694 C C . GLU A 1 91 ? -3.200 12.599 5.152 1.00 89.56 91 GLU A C 1
ATOM 696 O O . GLU A 1 91 ? -3.529 11.799 4.274 1.00 89.56 91 GLU A O 1
ATOM 701 N N . LYS A 1 92 ? -1.917 12.889 5.402 1.00 91.25 92 LYS A N 1
ATOM 702 C CA . LYS A 1 92 ? -0.790 12.220 4.736 1.00 91.25 92 LYS A CA 1
ATOM 703 C C . LYS A 1 92 ? -0.779 10.731 5.043 1.00 91.25 92 LYS A C 1
ATOM 705 O O . LYS A 1 92 ? -0.694 9.939 4.108 1.00 91.25 92 LYS A O 1
ATOM 710 N N . ALA A 1 93 ? -0.907 10.363 6.318 1.00 89.31 93 ALA A N 1
ATOM 711 C CA . ALA A 1 93 ? -0.928 8.969 6.745 1.00 89.31 93 ALA A CA 1
ATOM 712 C C . ALA A 1 93 ? -2.085 8.202 6.091 1.00 89.31 93 ALA A C 1
ATOM 714 O O . ALA A 1 93 ? -1.857 7.194 5.429 1.00 89.31 93 ALA A O 1
ATOM 715 N N . LEU A 1 94 ? -3.310 8.732 6.157 1.00 90.44 94 LEU A N 1
ATOM 716 C CA . LEU A 1 94 ? -4.473 8.075 5.559 1.00 90.44 94 LEU A CA 1
ATOM 717 C C . LEU A 1 94 ? -4.377 7.987 4.028 1.00 90.44 94 LEU A C 1
ATOM 719 O O . LEU A 1 94 ? -4.770 6.982 3.438 1.00 90.44 94 LEU A O 1
ATOM 723 N N . THR A 1 95 ? -3.812 9.007 3.374 1.00 94.00 95 THR A N 1
ATOM 724 C CA . THR A 1 95 ? -3.552 8.976 1.925 1.00 94.00 95 THR A CA 1
ATOM 725 C C . THR A 1 95 ? -2.525 7.902 1.562 1.00 94.00 95 THR A C 1
ATOM 727 O O . THR A 1 95 ? -2.717 7.180 0.583 1.00 94.00 95 THR A O 1
ATOM 730 N N . ALA A 1 96 ? -1.450 7.765 2.342 1.00 92.25 96 ALA A N 1
ATOM 731 C CA . ALA A 1 96 ? -0.443 6.726 2.138 1.00 92.25 96 ALA A CA 1
ATOM 732 C C . ALA A 1 96 ? -1.043 5.326 2.334 1.00 92.25 96 ALA A C 1
ATOM 734 O O . ALA A 1 96 ? -0.875 4.457 1.479 1.00 92.25 96 ALA A O 1
ATOM 735 N N . THR A 1 97 ? -1.835 5.134 3.389 1.00 91.25 97 THR A N 1
ATOM 736 C CA . THR A 1 97 ? -2.589 3.900 3.637 1.00 91.25 97 THR A CA 1
ATOM 737 C C . THR A 1 97 ? -3.530 3.567 2.477 1.00 91.25 97 THR A C 1
ATOM 739 O O . THR A 1 97 ? -3.565 2.425 2.018 1.00 91.25 97 THR A O 1
ATOM 742 N N . ALA A 1 98 ? -4.231 4.564 1.923 1.00 94.31 98 ALA A N 1
ATOM 743 C CA . ALA A 1 98 ? -5.075 4.375 0.745 1.00 94.31 98 ALA A CA 1
ATOM 744 C C . ALA A 1 98 ? -4.281 3.872 -0.472 1.00 94.31 98 ALA A C 1
ATOM 746 O O . ALA A 1 98 ? -4.770 3.026 -1.223 1.00 94.31 98 ALA A O 1
ATOM 747 N N . LEU A 1 99 ? -3.053 4.363 -0.667 1.00 95.56 99 LEU A N 1
ATOM 748 C CA . LEU A 1 99 ? -2.173 3.907 -1.742 1.00 95.56 99 LEU A CA 1
ATOM 749 C C . LEU A 1 99 ? -1.676 2.475 -1.510 1.00 95.56 99 LEU A C 1
ATOM 751 O O . LEU A 1 99 ? -1.697 1.674 -2.442 1.00 95.56 99 LEU A O 1
ATOM 755 N N . ILE A 1 100 ? -1.291 2.127 -0.279 1.00 92.88 1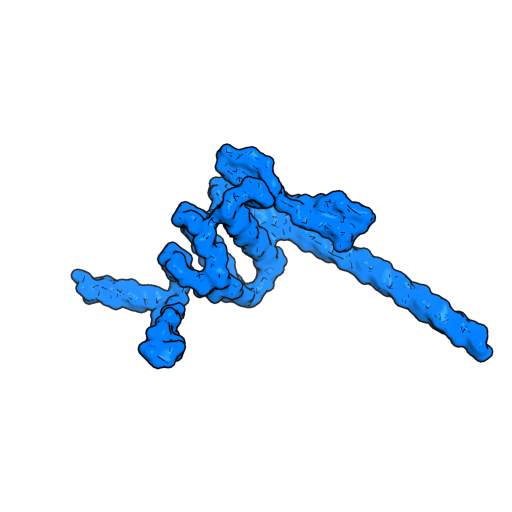00 ILE A N 1
ATOM 756 C CA . ILE A 1 100 ? -0.878 0.760 0.084 1.00 92.88 100 ILE A CA 1
ATOM 757 C C . ILE A 1 100 ? -2.024 -0.224 -0.172 1.00 92.88 100 ILE A C 1
ATOM 759 O O . ILE A 1 100 ? -1.839 -1.247 -0.827 1.00 92.88 100 ILE A O 1
ATOM 763 N N . PHE A 1 101 ? -3.238 0.100 0.267 1.00 92.94 101 PHE A N 1
ATOM 764 C CA . PHE A 1 101 ? -4.410 -0.744 0.035 1.00 92.94 101 PHE A CA 1
ATOM 765 C C . PHE A 1 101 ? -4.784 -0.847 -1.446 1.00 92.94 101 PHE A C 1
ATOM 767 O O . PHE A 1 101 ? -5.175 -1.918 -1.908 1.00 92.94 101 PHE A O 1
ATOM 774 N N . ALA A 1 102 ? -4.610 0.222 -2.222 1.00 95.25 102 ALA A N 1
ATOM 775 C CA . ALA A 1 102 ? -4.779 0.166 -3.669 1.00 95.25 102 ALA A CA 1
ATOM 776 C C . ALA A 1 102 ? -3.754 -0.756 -4.344 1.00 95.25 102 ALA A C 1
ATOM 778 O O . ALA A 1 102 ? -4.118 -1.524 -5.235 1.00 95.25 102 ALA A O 1
ATOM 779 N N . LEU A 1 103 ? -2.496 -0.724 -3.895 1.00 94.19 103 LEU A N 1
ATOM 780 C CA . LEU A 1 103 ? -1.459 -1.646 -4.356 1.00 94.19 103 LEU A CA 1
ATOM 781 C C . LEU A 1 103 ? -1.827 -3.096 -4.032 1.00 94.19 103 LEU A C 1
ATOM 783 O O . LEU A 1 103 ? -1.758 -3.937 -4.924 1.00 94.19 103 LEU A O 1
ATOM 787 N N . LEU A 1 104 ? -2.304 -3.373 -2.815 1.00 91.81 104 LEU A N 1
ATOM 788 C CA . LEU A 1 104 ? -2.754 -4.709 -2.406 1.00 91.81 104 LEU A CA 1
ATOM 789 C C . LEU A 1 104 ? -3.974 -5.199 -3.199 1.00 91.81 104 LEU A C 1
ATOM 791 O O . LEU A 1 104 ? -4.069 -6.384 -3.503 1.00 91.81 104 LEU A O 1
ATOM 795 N N . LYS A 1 105 ? -4.896 -4.310 -3.591 1.00 91.62 105 LYS A N 1
ATOM 796 C CA . LYS A 1 105 ? -6.026 -4.674 -4.466 1.00 91.62 105 LYS A CA 1
ATOM 797 C C . LYS A 1 105 ? -5.567 -5.073 -5.873 1.00 91.62 105 LYS A C 1
ATOM 799 O O . LYS A 1 105 ? -6.167 -5.956 -6.478 1.00 91.62 105 LYS A O 1
ATOM 804 N N . VAL A 1 106 ? -4.531 -4.419 -6.404 1.00 94.19 106 VAL A N 1
ATOM 805 C CA . VAL A 1 106 ? -3.991 -4.702 -7.749 1.00 94.19 106 VAL A CA 1
ATOM 806 C C . VAL A 1 106 ? -3.056 -5.913 -7.740 1.00 94.19 106 VAL A C 1
ATOM 808 O O . VAL A 1 106 ? -3.077 -6.714 -8.673 1.00 94.19 106 VAL A O 1
ATOM 811 N N . ARG A 1 107 ? -2.243 -6.057 -6.693 1.00 90.06 107 ARG A N 1
ATOM 812 C CA . ARG A 1 107 ? -1.342 -7.189 -6.463 1.00 90.06 107 ARG A CA 1
ATOM 813 C C . ARG A 1 107 ? -1.561 -7.732 -5.049 1.00 90.06 107 ARG A C 1
ATOM 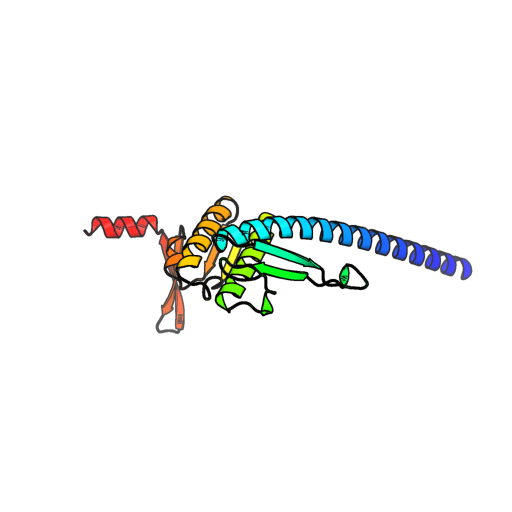815 O O . ARG A 1 107 ? -0.887 -7.281 -4.122 1.00 90.06 107 ARG A O 1
ATOM 822 N N . PRO A 1 108 ? -2.496 -8.683 -4.875 1.00 88.62 108 PRO A N 1
ATOM 823 C CA . PRO A 1 108 ? -2.776 -9.254 -3.567 1.00 88.62 108 PRO A CA 1
ATOM 824 C C . PRO A 1 108 ? -1.583 -10.064 -3.058 1.00 88.62 108 PRO A C 1
ATOM 826 O O . PRO A 1 108 ? -0.991 -10.857 -3.790 1.00 88.62 108 PRO A O 1
ATOM 829 N N . SER A 1 109 ? -1.253 -9.859 -1.785 1.00 90.38 109 SER A N 1
ATOM 830 C CA . SER A 1 109 ? -0.288 -10.667 -1.036 1.00 90.38 109 SER A CA 1
ATOM 831 C C . SER A 1 109 ? -1.037 -11.744 -0.241 1.00 90.38 109 SER A C 1
ATOM 833 O O . SER A 1 109 ? -2.163 -11.480 0.196 1.00 90.38 109 SER A O 1
ATOM 835 N N . PRO A 1 110 ? -0.454 -12.936 -0.010 1.00 91.44 110 PRO A N 1
ATOM 836 C CA . PRO A 1 110 ? -1.057 -13.940 0.870 1.00 91.44 110 PRO A CA 1
ATOM 837 C C . PRO A 1 110 ? -1.234 -13.428 2.307 1.00 91.44 110 PRO A C 1
ATOM 839 O O . PRO A 1 110 ? -2.225 -13.757 2.957 1.00 91.44 110 PRO A O 1
ATOM 842 N N . PHE A 1 111 ? -0.311 -12.589 2.786 1.00 94.56 111 PHE A N 1
ATOM 843 C CA . PHE A 1 111 ? -0.412 -11.935 4.087 1.00 94.56 111 PHE A CA 1
ATOM 844 C C . PHE A 1 111 ? 0.191 -10.526 4.070 1.00 94.56 111 PHE A C 1
ATOM 846 O O . PHE A 1 111 ? 1.033 -10.201 3.227 1.00 94.56 111 PHE A O 1
ATOM 853 N N . VAL A 1 112 ? -0.246 -9.688 5.006 1.00 93.81 112 VAL A N 1
ATOM 854 C CA . VAL A 1 112 ? 0.213 -8.310 5.200 1.00 93.81 112 VAL A CA 1
ATOM 855 C C . VAL A 1 112 ? 0.422 -8.065 6.688 1.00 93.81 112 VAL A C 1
ATOM 857 O O . VAL A 1 112 ? -0.453 -8.366 7.497 1.00 93.81 112 VAL A O 1
ATOM 860 N N . VAL A 1 113 ? 1.574 -7.491 7.032 1.00 94.56 113 VAL A N 1
ATOM 861 C CA . VAL A 1 113 ? 1.872 -7.012 8.385 1.00 94.56 113 VAL A CA 1
ATOM 862 C C . VAL A 1 113 ? 1.789 -5.490 8.376 1.00 94.56 113 VAL A C 1
ATOM 864 O O . VAL A 1 113 ? 2.472 -4.852 7.574 1.00 94.56 113 VAL A O 1
ATOM 867 N N . LEU A 1 114 ? 0.949 -4.915 9.234 1.00 92.00 114 LEU A N 1
ATOM 868 C CA . LEU A 1 114 ? 0.863 -3.470 9.443 1.00 92.00 114 LEU A CA 1
ATOM 869 C C . LEU A 1 114 ? 1.308 -3.158 10.866 1.00 92.00 114 LEU A C 1
ATOM 871 O O . LEU A 1 114 ? 0.683 -3.625 11.816 1.00 92.00 114 LEU A O 1
ATOM 875 N N . ASP A 1 115 ? 2.374 -2.374 10.990 1.00 92.38 115 ASP A N 1
ATOM 876 C CA . ASP A 1 115 ? 2.936 -1.966 12.275 1.00 92.38 115 ASP A CA 1
ATOM 877 C C . ASP A 1 115 ? 2.609 -0.498 12.551 1.00 92.38 115 ASP A C 1
ATOM 879 O O . ASP A 1 115 ? 3.082 0.386 11.837 1.00 92.38 115 ASP A O 1
ATOM 883 N N . GLU A 1 116 ? 1.704 -0.265 13.503 1.00 90.19 116 GLU A N 1
ATOM 884 C CA . GLU A 1 116 ? 1.193 1.044 13.930 1.00 90.19 116 GLU A CA 1
ATOM 885 C C . GLU A 1 116 ? 0.760 1.971 12.777 1.00 90.19 116 GLU A C 1
ATOM 887 O O . GLU A 1 116 ? 0.809 3.200 12.868 1.00 90.19 116 GLU A O 1
ATOM 892 N N . ALA A 1 117 ? 0.289 1.387 11.669 1.00 86.50 117 ALA A N 1
ATOM 893 C CA . ALA A 1 117 ? -0.111 2.123 10.466 1.00 86.50 117 ALA A CA 1
ATOM 894 C C . ALA A 1 117 ? -1.302 3.077 10.699 1.00 86.50 117 ALA A C 1
ATOM 896 O O . ALA A 1 117 ? -1.576 3.962 9.887 1.00 86.50 117 ALA A O 1
ATOM 897 N N . ASP A 1 118 ? -2.018 2.888 11.803 1.00 87.19 118 ASP A N 1
ATOM 898 C CA . ASP A 1 118 ? -3.174 3.651 12.249 1.00 87.19 118 ASP A CA 1
ATOM 899 C C . ASP A 1 118 ? -2.852 4.700 13.327 1.00 87.19 118 ASP A C 1
ATOM 901 O O . ASP A 1 118 ? -3.737 5.467 13.702 1.00 87.19 118 ASP A O 1
ATOM 905 N N . ALA A 1 119 ? -1.602 4.797 13.796 1.00 84.75 119 ALA A N 1
ATOM 906 C CA . ALA A 1 119 ? -1.219 5.684 14.902 1.00 84.75 119 ALA A CA 1
ATOM 907 C C . ALA A 1 119 ? -1.495 7.176 14.633 1.00 84.75 119 ALA A C 1
ATOM 909 O O . ALA A 1 119 ? -1.730 7.950 15.559 1.00 84.75 119 ALA A O 1
ATOM 910 N N . ALA A 1 120 ? -1.473 7.592 13.364 1.00 81.88 120 ALA A N 1
ATOM 911 C CA . ALA A 1 120 ? -1.721 8.975 12.954 1.00 81.88 120 ALA A CA 1
ATOM 912 C C . ALA A 1 120 ? -3.181 9.249 12.540 1.00 81.88 120 ALA A C 1
ATOM 914 O O . ALA A 1 120 ? -3.485 10.357 12.086 1.00 81.88 120 ALA A O 1
ATOM 915 N N . LEU A 1 121 ? -4.069 8.255 12.638 1.00 84.75 121 LEU A N 1
ATOM 916 C CA . LEU A 1 121 ? -5.468 8.379 12.234 1.00 84.75 121 LEU A CA 1
ATOM 917 C C . LEU A 1 121 ? -6.333 8.886 13.391 1.00 84.75 121 LEU A C 1
ATOM 919 O O . LEU A 1 121 ? -6.143 8.516 14.546 1.00 84.75 121 LEU A O 1
ATOM 923 N N . ASP A 1 122 ? -7.310 9.732 13.068 1.00 81.44 122 ASP A N 1
ATOM 924 C CA . ASP A 1 122 ? -8.342 10.143 14.018 1.00 81.44 122 ASP A CA 1
ATOM 925 C C . ASP A 1 122 ? -9.446 9.077 14.149 1.00 81.44 122 ASP A C 1
ATOM 927 O O . ASP A 1 122 ? -9.579 8.164 13.330 1.00 81.44 122 ASP A O 1
ATOM 931 N N . GLU A 1 123 ? -10.267 9.204 15.192 1.00 79.50 123 GLU A N 1
ATOM 932 C CA . GLU A 1 123 ? -11.327 8.243 15.527 1.00 79.50 123 GLU A CA 1
ATOM 933 C C . GLU A 1 123 ? -12.337 8.046 14.383 1.00 79.50 123 GLU A C 1
ATOM 935 O O . GLU A 1 123 ? -12.750 6.923 14.089 1.00 79.50 123 GLU A O 1
ATOM 940 N N . ALA A 1 124 ? -12.666 9.125 13.664 1.00 78.88 124 ALA A N 1
ATOM 941 C CA . ALA A 1 124 ? -13.578 9.081 12.525 1.00 78.88 124 ALA A CA 1
ATOM 942 C C . ALA A 1 124 ? -13.022 8.253 11.350 1.00 78.88 124 ALA A C 1
ATOM 944 O O . ALA A 1 124 ? -13.783 7.561 10.669 1.00 78.88 124 ALA A O 1
ATOM 945 N N . ASN A 1 125 ? -11.712 8.316 11.095 1.00 84.19 125 ASN A N 1
ATOM 946 C CA . ASN A 1 125 ? -11.071 7.576 10.009 1.00 84.19 125 ASN A CA 1
ATOM 947 C C . ASN A 1 125 ? -10.682 6.146 10.406 1.00 84.19 125 ASN A C 1
ATOM 949 O O . ASN A 1 125 ? -10.671 5.269 9.538 1.00 84.19 125 ASN A O 1
ATOM 953 N N . ILE A 1 126 ? -10.448 5.875 11.695 1.00 88.56 126 ILE A N 1
ATOM 954 C CA . ILE A 1 126 ? -10.190 4.518 12.208 1.00 88.56 126 ILE A CA 1
ATOM 955 C C . ILE A 1 126 ? -11.344 3.570 11.875 1.00 88.56 126 ILE A C 1
ATOM 957 O O . ILE A 1 126 ? -11.099 2.452 11.427 1.00 88.56 126 ILE A O 1
ATOM 961 N N . GLY A 1 127 ? -12.601 4.009 11.998 1.00 89.12 127 GLY A N 1
ATOM 962 C CA . GLY A 1 127 ? -13.760 3.180 11.636 1.00 89.12 127 GLY A CA 1
ATOM 963 C C . GLY A 1 127 ? -13.716 2.677 10.185 1.00 89.12 127 GLY A C 1
ATOM 964 O O . GLY A 1 127 ? -13.859 1.483 9.928 1.00 89.12 127 GLY A O 1
ATOM 965 N N . ARG A 1 128 ? -13.429 3.571 9.230 1.00 89.88 128 ARG A N 1
ATOM 966 C CA . ARG A 1 128 ? -13.337 3.229 7.796 1.00 89.88 128 ARG A CA 1
ATOM 967 C C . ARG A 1 128 ? -12.106 2.384 7.482 1.00 89.88 128 ARG A C 1
ATOM 969 O O . ARG A 1 128 ? -12.163 1.483 6.649 1.00 89.88 128 ARG A O 1
ATOM 976 N N . PHE A 1 129 ? -10.993 2.663 8.156 1.00 90.38 129 PHE A N 1
ATOM 977 C CA . PHE A 1 129 ? -9.776 1.865 8.055 1.00 90.38 129 PHE A CA 1
ATOM 978 C C . PHE A 1 129 ? -10.019 0.411 8.482 1.00 90.38 129 PHE A C 1
ATOM 980 O O . PHE A 1 129 ? -9.669 -0.511 7.744 1.00 90.38 129 PHE A O 1
ATOM 987 N N . ARG A 1 130 ? -10.698 0.202 9.615 1.00 90.44 130 ARG A N 1
ATOM 988 C CA . ARG A 1 130 ? -11.091 -1.127 10.105 1.00 90.44 130 ARG A CA 1
ATOM 989 C C . ARG A 1 130 ? -11.983 -1.870 9.123 1.00 90.44 130 ARG A C 1
ATOM 991 O O . ARG A 1 130 ? -11.728 -3.033 8.827 1.00 90.44 130 ARG A O 1
ATOM 998 N N . GLU A 1 131 ? -13.017 -1.208 8.609 1.00 89.94 131 GLU A N 1
ATOM 999 C CA . GLU A 1 131 ? -13.944 -1.814 7.650 1.00 89.94 131 GLU A CA 1
ATOM 1000 C C . GLU A 1 131 ? -13.217 -2.258 6.373 1.00 89.94 131 GLU A C 1
ATOM 1002 O O . GLU A 1 131 ? -13.433 -3.365 5.872 1.00 89.94 131 GLU A O 1
ATOM 1007 N N . MET A 1 132 ? -12.286 -1.430 5.890 1.00 90.56 132 MET A N 1
ATOM 1008 C CA . MET A 1 132 ? -11.435 -1.770 4.756 1.00 90.56 132 MET A CA 1
ATOM 1009 C C . MET A 1 132 ? -10.560 -2.993 5.043 1.00 90.56 132 MET A C 1
ATOM 1011 O O . MET A 1 132 ? -10.503 -3.888 4.199 1.00 90.56 132 MET A O 1
ATOM 1015 N N . ILE A 1 133 ? -9.909 -3.058 6.211 1.00 91.50 133 ILE A N 1
ATOM 1016 C CA . ILE A 1 133 ? -9.116 -4.231 6.606 1.00 91.50 133 ILE A CA 1
ATOM 1017 C C . ILE A 1 133 ? -9.994 -5.475 6.650 1.00 91.50 133 ILE A C 1
ATOM 1019 O O . ILE A 1 133 ? -9.622 -6.474 6.046 1.00 91.50 133 ILE A O 1
ATOM 1023 N N . ARG A 1 134 ? -11.165 -5.411 7.294 1.00 90.06 134 ARG A N 1
ATOM 1024 C CA . ARG A 1 134 ? -12.075 -6.558 7.422 1.00 90.06 134 ARG A CA 1
ATOM 1025 C C . ARG A 1 134 ? -12.502 -7.120 6.068 1.00 90.06 134 ARG A C 1
ATOM 1027 O O . ARG A 1 134 ? -12.647 -8.321 5.902 1.00 90.06 134 ARG A O 1
ATOM 1034 N N . ARG A 1 135 ? -12.702 -6.259 5.073 1.00 89.94 135 ARG A N 1
ATOM 1035 C CA . ARG A 1 135 ? -13.033 -6.715 3.719 1.00 89.94 135 ARG A CA 1
ATOM 1036 C C . ARG A 1 135 ? -11.818 -7.269 2.980 1.00 89.94 135 ARG A C 1
ATOM 1038 O O . ARG A 1 135 ? -11.933 -8.243 2.246 1.00 89.94 135 ARG A O 1
ATOM 1045 N N . LEU A 1 136 ? -10.649 -6.644 3.128 1.00 89.81 136 LEU A N 1
ATOM 1046 C CA . LEU A 1 136 ? -9.421 -7.168 2.526 1.00 89.81 136 LEU A CA 1
ATOM 1047 C C . LEU A 1 136 ? -9.000 -8.496 3.180 1.00 89.81 136 LEU A C 1
ATOM 1049 O O . LEU A 1 136 ? -8.389 -9.331 2.508 1.00 89.81 136 LEU A O 1
ATOM 1053 N N . SER A 1 137 ? -9.363 -8.718 4.448 1.00 91.00 137 SER A N 1
ATOM 1054 C CA . SER A 1 137 ? -9.023 -9.933 5.184 1.00 91.00 137 SER A CA 1
ATOM 1055 C C . SER A 1 137 ? -9.742 -11.185 4.685 1.00 91.00 137 SER A C 1
ATOM 1057 O O . SER A 1 137 ? -9.248 -12.290 4.891 1.00 91.00 137 SER A O 1
ATOM 1059 N N . GLU A 1 138 ? -10.825 -11.030 3.916 1.00 90.00 138 GLU A N 1
ATOM 1060 C CA . GLU A 1 138 ? -11.508 -12.141 3.238 1.00 90.00 138 GLU A CA 1
ATOM 1061 C C . GLU A 1 138 ? -10.594 -12.900 2.260 1.00 90.00 138 GLU A C 1
ATOM 1063 O O . GLU A 1 138 ? -10.852 -14.058 1.934 1.00 90.00 138 GLU A O 1
ATOM 1068 N N . ARG A 1 139 ? -9.542 -12.245 1.747 1.00 88.81 139 ARG A N 1
ATOM 1069 C CA . ARG A 1 139 ? -8.619 -12.820 0.751 1.00 88.81 139 ARG A CA 1
ATOM 1070 C C . ARG A 1 139 ? -7.152 -12.807 1.171 1.00 88.81 139 ARG A C 1
ATOM 1072 O O . ARG A 1 139 ? -6.365 -13.551 0.592 1.00 88.81 139 ARG A O 1
ATOM 1079 N N . THR A 1 140 ? -6.783 -11.971 2.136 1.00 91.25 140 THR A N 1
ATOM 1080 C CA . THR A 1 140 ? -5.399 -11.760 2.571 1.00 91.25 140 THR A CA 1
ATOM 1081 C C . THR A 1 140 ? -5.325 -11.841 4.087 1.00 91.25 140 THR A C 1
ATOM 1083 O O . THR A 1 140 ? -6.092 -11.188 4.775 1.00 91.25 140 THR A O 1
ATOM 1086 N N . GLN A 1 141 ? -4.376 -12.583 4.646 1.00 94.06 141 GLN A N 1
ATOM 1087 C CA . GLN A 1 141 ? -4.205 -12.598 6.098 1.00 94.06 141 GLN A CA 1
ATOM 1088 C C . GLN A 1 141 ? -3.610 -11.267 6.588 1.00 94.06 141 GLN A C 1
ATOM 1090 O O . GLN A 1 141 ? -2.547 -10.861 6.123 1.00 94.06 141 GLN A O 1
ATOM 1095 N N . PHE A 1 142 ? -4.255 -10.605 7.549 1.00 93.69 142 PHE A N 1
ATOM 1096 C CA . PHE A 1 142 ? -3.721 -9.392 8.175 1.00 93.69 142 PHE A CA 1
ATOM 1097 C C . PHE A 1 142 ? -3.148 -9.692 9.557 1.00 93.69 142 PHE A C 1
ATOM 1099 O O . PHE A 1 142 ? -3.796 -10.326 10.387 1.00 93.69 142 PHE A O 1
ATOM 1106 N N . ILE A 1 143 ? -1.937 -9.201 9.803 1.00 94.75 143 ILE A N 1
ATOM 1107 C CA . ILE A 1 143 ? -1.299 -9.161 11.117 1.00 94.75 143 ILE A CA 1
ATOM 1108 C C . ILE A 1 143 ? -1.132 -7.686 11.464 1.00 94.75 143 ILE A C 1
ATOM 1110 O O . ILE A 1 143 ? -0.389 -6.967 10.797 1.00 94.75 143 ILE A O 1
ATOM 1114 N N . LEU A 1 144 ? -1.862 -7.227 12.474 1.00 93.75 144 LEU A N 1
ATOM 1115 C CA . LEU A 1 144 ? -1.869 -5.829 12.888 1.00 93.75 144 LEU A CA 1
ATOM 1116 C C . LEU A 1 144 ? -1.145 -5.699 14.223 1.00 93.75 144 LEU A C 1
ATOM 1118 O O . LEU A 1 144 ? -1.500 -6.377 15.187 1.00 93.75 144 LEU A O 1
ATOM 1122 N N . ILE A 1 145 ? -0.162 -4.810 14.280 1.00 94.62 145 ILE A N 1
ATOM 1123 C CA . ILE A 1 145 ? 0.452 -4.348 15.522 1.00 94.62 145 ILE A CA 1
ATOM 1124 C C . ILE A 1 145 ? -0.095 -2.944 15.751 1.00 94.62 145 ILE A C 1
ATOM 1126 O O . ILE A 1 145 ? 0.065 -2.065 14.909 1.00 94.62 145 ILE A O 1
ATOM 1130 N N . THR A 1 146 ? -0.827 -2.750 16.842 1.00 92.31 146 THR A N 1
ATOM 1131 C CA . THR A 1 146 ? -1.488 -1.475 17.129 1.00 92.31 146 THR A CA 1
ATOM 1132 C C . THR A 1 146 ? -1.765 -1.337 18.620 1.00 92.31 146 THR A C 1
ATOM 1134 O O . THR A 1 146 ? -2.015 -2.320 19.320 1.00 92.31 146 THR A O 1
ATOM 1137 N N . HIS A 1 147 ? -1.751 -0.097 19.101 1.00 91.00 147 HIS A N 1
ATOM 1138 C CA . HIS A 1 147 ? -2.249 0.286 20.421 1.00 91.00 147 HIS A CA 1
ATOM 1139 C C . HIS A 1 147 ? -3.639 0.951 20.347 1.00 91.00 147 HIS A C 1
ATOM 1141 O O . HIS A 1 147 ? -4.190 1.381 21.365 1.00 91.00 147 HIS A O 1
ATOM 1147 N N . ASN A 1 148 ? -4.221 1.060 19.149 1.00 88.69 148 ASN A N 1
ATOM 1148 C CA . ASN A 1 148 ? -5.507 1.694 18.927 1.00 88.69 148 ASN A CA 1
ATOM 1149 C C . ASN A 1 148 ? -6.658 0.743 19.269 1.00 88.69 148 ASN A C 1
ATOM 1151 O O . ASN A 1 148 ? -6.854 -0.281 18.614 1.00 88.69 148 ASN A O 1
ATOM 1155 N N . ARG A 1 149 ? -7.468 1.111 20.268 1.00 86.62 149 ARG A N 1
ATOM 1156 C CA . ARG A 1 149 ? -8.619 0.303 20.704 1.00 86.62 149 ARG A CA 1
ATOM 1157 C C . ARG A 1 149 ? -9.610 0.036 19.576 1.00 86.62 149 ARG A C 1
ATOM 1159 O O . ARG A 1 149 ? -10.095 -1.082 19.459 1.00 86.62 149 ARG A O 1
ATOM 1166 N N . GLY A 1 150 ? -9.844 1.027 18.715 1.00 86.19 150 GLY A N 1
ATOM 1167 C CA . GLY A 1 150 ? -10.700 0.852 17.553 1.00 86.19 150 GLY A CA 1
ATOM 1168 C C . GLY A 1 150 ? -10.156 -0.251 16.651 1.00 86.19 150 GLY A C 1
ATOM 1169 O O . GLY A 1 150 ? -10.866 -1.194 16.337 1.00 86.19 150 GLY A O 1
ATOM 1170 N N . THR A 1 151 ? -8.890 -0.191 16.254 1.00 87.38 151 THR A N 1
ATOM 1171 C CA . THR A 1 151 ? -8.309 -1.211 15.365 1.00 87.38 151 THR A CA 1
ATOM 1172 C C . THR A 1 151 ? -8.269 -2.601 16.004 1.00 87.38 151 THR A C 1
ATOM 1174 O O . THR A 1 151 ? -8.525 -3.589 15.319 1.00 87.38 151 THR A O 1
ATOM 1177 N N . VAL A 1 152 ? -8.037 -2.681 17.318 1.00 88.62 152 VAL A N 1
ATOM 1178 C CA . VAL A 1 152 ? -8.089 -3.929 18.097 1.00 88.62 152 VAL A CA 1
ATOM 1179 C C . VAL A 1 152 ? -9.445 -4.631 17.979 1.00 88.62 152 VAL A C 1
ATOM 1181 O O . VAL A 1 152 ? -9.494 -5.841 17.780 1.00 88.62 152 VAL A O 1
ATOM 1184 N N . GLU A 1 153 ? -10.545 -3.884 18.026 1.00 83.94 153 GLU A N 1
ATOM 1185 C CA . GLU A 1 153 ? -11.903 -4.426 17.879 1.00 83.94 153 GLU A CA 1
ATOM 1186 C C . GLU A 1 153 ? -12.212 -4.952 16.459 1.00 83.94 153 GLU A C 1
ATOM 1188 O O . GLU A 1 153 ? -13.296 -5.478 16.220 1.00 83.94 153 GLU A O 1
ATOM 1193 N N . ALA A 1 154 ? -11.334 -4.753 15.469 1.00 83.06 154 ALA A N 1
ATOM 1194 C CA . ALA A 1 154 ? -11.497 -5.339 14.134 1.00 83.06 154 ALA A CA 1
ATOM 1195 C C . ALA A 1 154 ? -10.847 -6.725 13.992 1.00 83.06 154 ALA A C 1
ATOM 1197 O O . ALA A 1 154 ? -11.004 -7.349 12.944 1.00 83.06 154 ALA A O 1
ATOM 1198 N N . ALA A 1 155 ? -10.082 -7.174 14.990 1.00 87.38 155 ALA A N 1
ATOM 1199 C CA . ALA A 1 155 ? -9.349 -8.429 14.927 1.00 87.38 155 ALA A CA 1
ATOM 1200 C C . ALA A 1 155 ? -10.239 -9.633 15.274 1.00 87.38 155 ALA A C 1
ATOM 1202 O O . ALA A 1 155 ? -11.134 -9.539 16.105 1.00 87.38 155 ALA A O 1
ATOM 1203 N N . ASP A 1 156 ? -9.941 -10.796 14.695 1.00 88.81 156 ASP A N 1
ATOM 1204 C CA . ASP A 1 156 ? -10.563 -12.065 15.106 1.00 88.81 156 ASP A CA 1
ATOM 1205 C C . ASP A 1 156 ? -9.869 -12.647 16.356 1.00 88.81 156 ASP A C 1
ATOM 1207 O O . ASP A 1 156 ? -10.477 -13.280 17.224 1.00 88.81 156 ASP A O 1
ATOM 1211 N N . VAL A 1 157 ? -8.553 -12.434 16.447 1.00 90.94 157 VAL A N 1
ATOM 1212 C CA . VAL A 1 157 ? -7.677 -12.945 17.507 1.00 90.94 157 VAL A CA 1
ATOM 1213 C C . VAL A 1 157 ? -6.747 -11.832 17.968 1.00 90.94 157 VAL A C 1
ATOM 1215 O O . VAL A 1 157 ? -6.154 -11.128 17.153 1.00 90.94 157 VAL A O 1
ATOM 1218 N N . LEU A 1 158 ? -6.580 -11.715 19.283 1.00 92.25 158 LEU A N 1
ATOM 1219 C CA . LEU A 1 158 ? -5.651 -10.797 19.924 1.00 92.25 158 LEU A CA 1
ATOM 1220 C C . LEU A 1 158 ? -4.457 -11.538 20.511 1.00 92.25 158 LEU A C 1
ATOM 1222 O O . LEU A 1 158 ? -4.604 -12.530 21.224 1.00 92.25 158 LEU A O 1
ATOM 1226 N N . TYR A 1 159 ? -3.271 -10.989 20.267 1.00 92.69 159 TYR A N 1
ATOM 1227 C CA . TYR A 1 159 ? -2.041 -11.371 20.947 1.00 92.69 159 TYR A CA 1
ATOM 1228 C C . TYR A 1 159 ? -1.540 -10.175 21.756 1.00 92.69 159 TYR A C 1
ATOM 1230 O O . TYR A 1 159 ? -1.019 -9.211 21.203 1.00 92.69 159 TYR A O 1
ATOM 1238 N N . GLY A 1 160 ? -1.719 -10.228 23.074 1.00 92.00 160 GLY A N 1
ATOM 1239 C CA . GLY A 1 160 ? -1.187 -9.235 23.999 1.00 92.00 160 GLY A CA 1
ATOM 1240 C C . GLY A 1 160 ? 0.272 -9.534 24.321 1.00 92.00 160 GLY A C 1
ATOM 1241 O O . GLY A 1 160 ? 0.593 -10.634 24.773 1.00 92.00 160 GLY A O 1
ATOM 1242 N N . VAL A 1 161 ? 1.155 -8.558 24.119 1.00 92.31 161 VAL A N 1
ATOM 1243 C CA . VAL A 1 161 ? 2.566 -8.650 24.512 1.00 92.31 161 VAL A CA 1
ATOM 1244 C C . VAL A 1 161 ? 2.790 -7.753 25.724 1.00 92.31 161 VAL A C 1
ATOM 1246 O O . VAL A 1 161 ? 2.558 -6.550 25.661 1.00 92.31 161 VAL A O 1
ATOM 1249 N N . THR A 1 162 ? 3.237 -8.339 26.833 1.00 92.31 162 THR A N 1
ATOM 1250 C CA . THR A 1 162 ? 3.574 -7.613 28.067 1.00 92.31 162 THR A CA 1
ATOM 1251 C C . THR A 1 162 ? 4.988 -7.953 28.516 1.00 92.31 162 THR A C 1
ATOM 1253 O O . THR A 1 162 ? 5.486 -9.046 28.249 1.00 92.31 162 THR A O 1
ATOM 1256 N N . MET A 1 163 ? 5.648 -7.036 29.218 1.00 94.44 163 MET A N 1
ATOM 1257 C CA . MET A 1 163 ? 6.952 -7.299 29.822 1.00 94.44 163 MET A CA 1
ATOM 1258 C C . MET A 1 163 ? 6.807 -7.882 31.225 1.00 94.44 163 MET A C 1
ATOM 1260 O O . MET A 1 163 ? 5.998 -7.413 32.027 1.00 94.44 163 MET A O 1
ATOM 1264 N N . ARG A 1 164 ? 7.616 -8.895 31.530 1.00 92.31 164 ARG A N 1
ATOM 1265 C CA . ARG A 1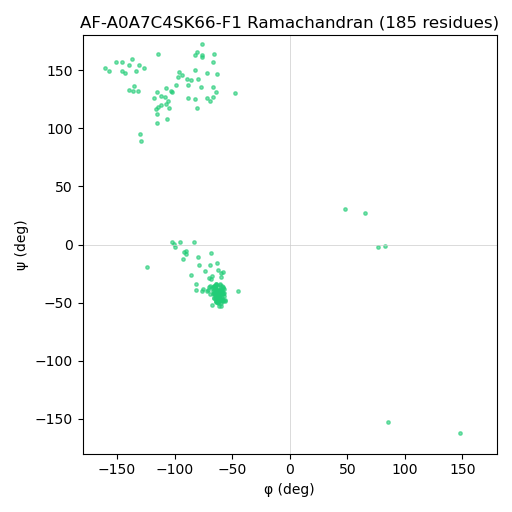 164 ? 7.801 -9.412 32.887 1.00 92.31 164 ARG A CA 1
ATOM 1266 C C . ARG A 1 164 ? 8.809 -8.555 33.666 1.00 92.31 164 ARG A C 1
ATOM 1268 O O . ARG A 1 164 ? 9.593 -7.827 33.055 1.00 92.31 164 ARG A O 1
ATOM 1275 N N . PRO A 1 165 ? 8.843 -8.665 35.008 1.00 93.00 165 PRO A N 1
ATOM 1276 C CA . PRO A 1 165 ? 9.807 -7.935 35.839 1.00 93.00 165 PRO A CA 1
ATOM 1277 C C . PRO A 1 165 ? 11.280 -8.211 35.500 1.00 93.00 165 PRO A C 1
ATOM 1279 O O . PRO A 1 165 ? 12.135 -7.381 35.788 1.00 93.00 165 PRO A O 1
ATOM 1282 N N . ASP A 1 166 ? 11.578 -9.360 34.889 1.00 94.00 166 ASP A N 1
ATOM 1283 C CA . ASP A 1 166 ? 12.919 -9.753 34.434 1.00 94.00 166 ASP A CA 1
ATOM 1284 C C . ASP A 1 166 ? 13.300 -9.177 33.055 1.00 94.00 166 ASP A C 1
ATOM 1286 O O . ASP A 1 166 ? 14.376 -9.467 32.539 1.00 94.00 166 ASP A O 1
ATOM 1290 N N . GLY A 1 167 ? 12.427 -8.368 32.447 1.00 92.88 167 GLY A N 1
ATOM 1291 C CA . GLY A 1 167 ? 12.641 -7.769 31.133 1.00 92.88 167 GLY A CA 1
ATOM 1292 C C . GLY A 1 167 ? 12.300 -8.683 29.952 1.00 92.88 167 GLY A C 1
ATOM 1293 O O . GLY A 1 167 ? 12.408 -8.248 28.807 1.00 92.88 167 GLY A O 1
ATOM 1294 N N . SER A 1 168 ? 11.865 -9.924 30.192 1.00 95.00 168 SER A N 1
ATOM 1295 C CA . SER A 1 168 ? 11.430 -10.827 29.123 1.00 95.00 168 SER A CA 1
ATOM 1296 C C . SER A 1 168 ? 10.004 -10.508 28.657 1.00 95.00 168 SER A C 1
ATOM 1298 O O . SER A 1 168 ? 9.128 -10.160 29.453 1.00 95.00 168 SER A O 1
ATOM 1300 N N . SER A 1 169 ? 9.746 -10.625 27.352 1.00 95.12 169 SER A N 1
ATOM 1301 C CA . SER A 1 169 ? 8.396 -10.491 26.798 1.00 95.12 169 SER A CA 1
ATOM 1302 C C . SER A 1 169 ? 7.580 -11.762 27.040 1.00 95.12 169 SER A C 1
ATOM 1304 O O . SER A 1 169 ? 8.043 -12.876 26.798 1.00 95.12 169 SER A O 1
ATOM 1306 N N . GLN A 1 170 ? 6.335 -11.592 27.472 1.00 93.50 170 GLN A N 1
ATOM 1307 C CA . GLN A 1 170 ? 5.336 -12.644 27.592 1.00 93.50 170 GLN A CA 1
ATOM 1308 C C . GLN A 1 170 ? 4.189 -12.366 26.623 1.00 93.50 170 GLN A C 1
ATOM 1310 O O . GLN A 1 170 ? 3.650 -11.261 26.593 1.00 93.50 170 GLN A O 1
ATOM 1315 N N . VAL A 1 171 ? 3.809 -13.389 25.857 1.00 93.50 171 VAL A N 1
ATOM 1316 C CA . VAL A 1 171 ? 2.693 -13.330 24.909 1.00 93.50 171 VAL A CA 1
ATOM 1317 C C . VAL A 1 171 ? 1.476 -14.023 25.514 1.00 93.50 171 VAL A C 1
ATOM 1319 O O . VAL A 1 171 ? 1.583 -15.145 26.012 1.00 93.50 171 VAL A O 1
ATOM 1322 N N . LEU A 1 172 ? 0.326 -13.360 25.457 1.00 90.94 172 LEU A N 1
ATOM 1323 C CA . LEU A 1 172 ? -0.980 -13.889 25.832 1.00 90.94 172 LEU A CA 1
ATOM 1324 C C . LEU A 1 172 ? -1.888 -13.883 24.598 1.00 90.94 172 LEU A C 1
ATOM 1326 O O . LEU A 1 172 ? -2.043 -12.845 23.964 1.00 90.94 172 LEU A O 1
ATOM 1330 N N . GLY A 1 173 ? -2.477 -15.026 24.253 1.00 88.69 173 GLY A N 1
ATOM 1331 C CA . GLY A 1 173 ? -3.449 -15.133 23.162 1.00 88.69 173 GLY A CA 1
ATOM 1332 C C . GLY A 1 173 ? -4.881 -15.125 23.691 1.00 88.69 173 GLY A C 1
ATOM 1333 O O . GLY A 1 173 ? -5.169 -15.803 24.675 1.00 88.69 173 GLY A O 1
ATOM 1334 N N . LEU A 1 174 ? -5.768 -14.389 23.028 1.00 85.06 174 LEU A N 1
ATOM 1335 C CA . LEU A 1 174 ? -7.192 -14.299 23.345 1.00 85.06 174 LEU A CA 1
ATOM 1336 C C . LEU A 1 174 ? -7.997 -14.299 22.039 1.00 85.06 174 LEU A C 1
ATOM 1338 O O . LEU A 1 174 ? -7.677 -13.553 21.115 1.00 85.06 174 LEU A O 1
ATOM 1342 N N . ARG A 1 175 ? -9.059 -15.102 21.952 1.00 84.31 175 ARG A N 1
ATOM 1343 C CA . ARG A 1 175 ? -10.062 -14.963 20.885 1.00 84.31 175 ARG A CA 1
ATOM 1344 C C . ARG A 1 175 ? -11.129 -13.983 21.359 1.00 84.31 175 ARG A C 1
ATOM 1346 O O . ARG A 1 175 ? -11.685 -14.173 22.438 1.00 84.31 175 ARG A O 1
ATOM 1353 N N . LEU A 1 176 ? -11.406 -12.941 20.576 1.00 75.19 176 LEU A N 1
ATOM 1354 C CA . LEU A 1 176 ? -12.331 -11.876 20.987 1.00 75.19 176 LEU A CA 1
ATOM 1355 C C . LEU A 1 176 ? -13.748 -12.410 21.249 1.00 75.19 176 LEU A C 1
ATOM 1357 O O . LEU A 1 176 ? -14.346 -12.066 22.265 1.00 75.19 176 LEU A O 1
ATOM 1361 N N . GLU A 1 177 ? -14.220 -13.353 20.429 1.00 73.12 177 GLU A N 1
ATOM 1362 C CA . GLU A 1 177 ? -15.512 -14.026 20.635 1.00 73.12 177 GLU A CA 1
ATOM 1363 C C . GLU A 1 177 ? -15.612 -14.769 21.981 1.00 73.12 177 GLU A C 1
ATOM 1365 O O . GLU A 1 177 ? -16.681 -14.822 22.589 1.00 73.12 177 GLU A O 1
ATOM 1370 N N . GLU A 1 178 ? -14.515 -15.363 22.462 1.00 70.56 178 GLU A N 1
ATOM 1371 C CA . GLU A 1 178 ? -14.491 -16.077 23.747 1.00 70.56 178 GLU A CA 1
ATOM 1372 C C . GLU A 1 178 ? -14.490 -15.093 24.922 1.00 70.56 178 GLU A C 1
ATOM 1374 O O . GLU A 1 178 ? -15.177 -15.315 25.918 1.00 70.56 178 GLU A O 1
ATOM 1379 N N . ALA A 1 179 ? -13.777 -13.974 24.784 1.00 69.62 179 ALA A N 1
ATOM 1380 C CA . ALA A 1 179 ? -13.704 -12.940 25.809 1.00 69.62 179 ALA A CA 1
ATOM 1381 C C . ALA A 1 179 ? -15.052 -12.238 26.041 1.00 69.62 179 ALA A C 1
ATOM 1383 O O . ALA A 1 179 ? -15.441 -12.021 27.189 1.00 69.62 179 ALA A O 1
ATOM 1384 N N . GLU A 1 180 ? -15.791 -11.931 24.970 1.00 68.31 180 GLU A N 1
ATOM 1385 C CA . GLU A 1 180 ? -17.131 -11.337 25.068 1.00 68.31 180 GLU A CA 1
ATOM 1386 C C . GLU A 1 180 ? -18.135 -12.280 25.748 1.00 68.31 180 GLU A C 1
ATOM 1388 O O . GLU A 1 180 ? -18.944 -11.838 26.566 1.00 68.31 180 GLU A O 1
ATOM 1393 N N . ARG A 1 181 ? -18.063 -13.591 25.473 1.00 67.56 181 ARG A N 1
ATOM 1394 C CA . ARG A 1 181 ? -18.909 -14.593 26.146 1.00 67.56 181 ARG A CA 1
ATOM 1395 C C . ARG A 1 181 ? -18.632 -14.663 27.645 1.00 67.56 181 ARG A C 1
ATOM 1397 O O . ARG A 1 181 ? -19.574 -14.639 28.429 1.00 67.56 181 ARG A O 1
ATOM 1404 N N . MET A 1 182 ? -17.360 -14.677 28.046 1.00 66.81 182 MET A N 1
ATOM 1405 C CA . MET A 1 182 ? -16.978 -14.730 29.464 1.00 66.81 182 MET A CA 1
ATOM 1406 C C . MET A 1 182 ? -17.424 -13.489 30.255 1.00 66.81 182 MET A C 1
ATOM 1408 O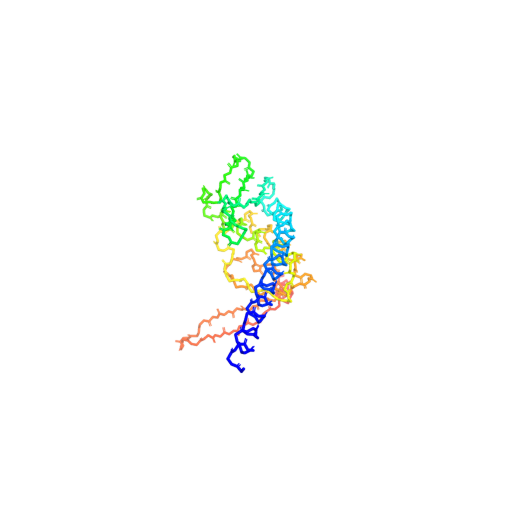 O . MET A 1 182 ? -17.765 -13.610 31.429 1.00 66.81 182 MET A O 1
ATOM 1412 N N . LEU A 1 183 ? -17.433 -12.305 29.632 1.00 69.38 183 LEU A N 1
ATOM 1413 C CA . LEU A 1 183 ? -17.909 -11.064 30.260 1.00 69.38 183 LEU A CA 1
ATOM 1414 C C . LEU A 1 183 ? -19.437 -11.045 30.420 1.00 69.38 183 LEU A C 1
ATOM 1416 O O . LEU A 1 183 ? -19.944 -10.626 31.461 1.00 69.38 183 LEU A O 1
ATOM 1420 N N . ASN A 1 184 ? -20.169 -11.543 29.422 1.00 63.62 184 ASN A N 1
ATOM 1421 C CA . ASN A 1 184 ? -21.632 -11.593 29.454 1.00 63.62 184 ASN A CA 1
ATOM 1422 C C . ASN A 1 184 ? -22.186 -12.673 30.400 1.00 63.62 184 ASN A C 1
ATOM 1424 O O . ASN A 1 184 ? -23.312 -12.543 30.859 1.00 63.62 184 ASN A O 1
ATOM 1428 N N . GLU A 1 185 ? -21.415 -13.713 30.726 1.00 57.75 185 GLU A N 1
ATOM 1429 C CA . GLU A 1 185 ? -21.796 -14.733 31.720 1.00 57.75 185 GLU A CA 1
ATOM 1430 C C . GLU A 1 185 ? -21.574 -14.286 33.181 1.00 57.75 185 GLU A C 1
ATOM 1432 O O . GLU A 1 185 ? -22.034 -14.954 34.107 1.00 57.75 185 GLU A O 1
ATOM 1437 N N . GLN A 1 186 ? -20.883 -13.161 33.407 1.00 49.78 186 GLN A N 1
ATOM 1438 C CA . GLN A 1 186 ? -20.645 -12.579 34.738 1.00 49.78 186 GLN A CA 1
ATOM 1439 C C . GLN A 1 186 ? -21.580 -11.406 35.089 1.00 49.78 186 GLN A C 1
ATOM 1441 O O . GLN A 1 186 ? -21.456 -10.854 36.186 1.00 49.78 186 GLN A O 1
ATOM 1446 N N . THR A 1 187 ? -22.504 -11.036 34.193 1.00 41.66 187 THR A N 1
ATOM 1447 C CA . THR A 1 187 ? -23.500 -9.963 34.392 1.00 41.66 187 THR A CA 1
ATOM 1448 C C . THR A 1 187 ? -24.904 -10.548 34.476 1.00 41.66 187 THR A C 1
ATOM 1450 O O . THR A 1 187 ? -25.690 -10.065 35.322 1.00 41.66 187 THR A O 1
#

pLDDT: mean 90.09, std 8.31, range [41.66, 98.0]

Nearest PDB structures (foldseek):
  5h67-assembly1_B  TM=9.186E-01  e=3.824E-21  Bacillus subtilis subsp. subtilis str. 168
  5h68-assembly1_B  TM=9.291E-01  e=1.078E-17  Geobacillus stearothermophilus 10
  5h68-assembly1_A  TM=9.253E-01  e=1.713E-16  Geobacillus stearothermophilus 10
  5xns-assembly1_A  TM=8.264E-01  e=3.471E-16  Pyrococcus furiosus DSM 3638
  1xew-assembly1_Y  TM=8.904E-01  e=5.895E-16  Pyrococcus furiosus

Radius of gyration: 24.44 Å; Cα contacts (8 Å, |Δi|>4): 212; chains: 1; bounding box: 65×38×73 Å

Sequence (187 aa):
FLTSQIADLEAAATSLQQTITALDQQMQQAFMETFRAVGRAFKETFIELFGGGNARLALTEAESWDQAGVEIFVRVPGKRTQNLMMLSGGEKALTATALIFALLKVRPSPFVVLDEADAALDEANIGRFREMIRRLSERTQFILITHNRGTVEAADVLYGVTMRPDGSSQVLGLRLEEAERMLNEQT